Protein AF-A0A3C2B931-F1 (afdb_monomer_lite)

Structure (mmCIF, N/CA/C/O backbone):
data_AF-A0A3C2B931-F1
#
_entry.id   AF-A0A3C2B931-F1
#
loop_
_atom_site.group_PDB
_atom_site.id
_atom_site.type_symbol
_atom_site.label_atom_id
_atom_site.label_alt_id
_atom_site.label_comp_id
_atom_site.label_asym_id
_atom_site.label_entity_id
_atom_site.label_seq_id
_atom_site.pdbx_PDB_ins_code
_atom_site.Cartn_x
_atom_site.Cartn_y
_atom_site.Cartn_z
_atom_site.occupancy
_atom_site.B_iso_or_equiv
_atom_site.auth_seq_id
_atom_site.auth_comp_id
_atom_site.auth_asym_id
_atom_site.auth_atom_id
_atom_site.pdbx_PDB_model_num
ATOM 1 N N . MET A 1 1 ? 1.356 -7.961 25.925 1.00 77.25 1 MET A N 1
ATOM 2 C CA . MET A 1 1 ? 1.154 -7.299 24.611 1.00 77.25 1 MET A CA 1
ATOM 3 C C . MET A 1 1 ? -0.134 -6.502 24.661 1.00 77.25 1 MET A C 1
ATOM 5 O O . MET A 1 1 ? -1.152 -7.056 25.058 1.00 77.25 1 MET A O 1
ATOM 9 N N . ARG A 1 2 ? -0.081 -5.213 24.327 1.00 86.19 2 ARG A N 1
ATOM 10 C CA . ARG A 1 2 ? -1.240 -4.309 24.346 1.00 86.19 2 ARG A CA 1
ATOM 11 C C . ARG A 1 2 ? -1.593 -3.908 22.918 1.00 86.19 2 ARG A C 1
ATOM 13 O O . ARG A 1 2 ? -0.683 -3.697 22.121 1.00 86.19 2 ARG A O 1
ATOM 20 N N . VAL A 1 3 ? -2.884 -3.815 22.598 1.00 90.12 3 VAL A N 1
ATOM 21 C CA . VAL A 1 3 ? -3.348 -3.275 21.310 1.00 90.12 3 VAL A CA 1
ATOM 22 C C . VAL A 1 3 ? -3.229 -1.758 21.338 1.00 90.12 3 VAL A C 1
ATOM 24 O O 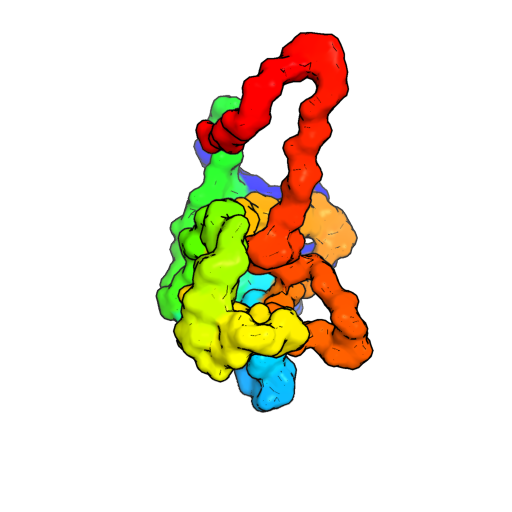. VAL A 1 3 ? -3.699 -1.118 22.276 1.00 90.12 3 VAL A O 1
ATOM 27 N N . HIS A 1 4 ? -2.605 -1.195 20.307 1.00 89.94 4 HIS A N 1
ATOM 28 C CA . HIS A 1 4 ? -2.400 0.239 20.145 1.00 89.94 4 HIS A CA 1
ATOM 29 C C . HIS A 1 4 ? -3.030 0.719 18.838 1.00 89.94 4 HIS A C 1
ATOM 31 O O . HIS A 1 4 ? -2.456 0.550 17.763 1.00 89.94 4 HIS A O 1
ATOM 37 N N . GLY A 1 5 ? -4.196 1.358 18.941 1.00 88.56 5 GLY A N 1
ATOM 38 C CA . GLY A 1 5 ? -4.749 2.168 17.851 1.00 88.56 5 GLY A CA 1
ATOM 39 C C . GLY A 1 5 ? -3.953 3.462 17.638 1.00 88.56 5 GLY A C 1
ATOM 40 O O . GLY A 1 5 ? -2.895 3.611 18.256 1.00 88.56 5 GLY A O 1
ATOM 41 N N . PRO A 1 6 ? -4.440 4.378 16.787 1.00 90.25 6 PRO A N 1
ATOM 42 C CA . PRO A 1 6 ? -3.841 5.687 16.536 1.00 90.25 6 PRO A CA 1
ATOM 43 C C . PRO A 1 6 ? -3.377 6.432 17.791 1.00 90.25 6 PRO A C 1
ATOM 45 O O . PRO A 1 6 ? -4.071 6.428 18.808 1.00 90.25 6 PRO A O 1
ATOM 48 N N . GLU A 1 7 ? -2.231 7.113 17.713 1.00 85.50 7 GLU A N 1
ATOM 49 C CA . GLU A 1 7 ? -1.677 7.877 18.842 1.00 85.50 7 GLU A CA 1
ATOM 50 C C . GLU A 1 7 ? -2.589 9.018 19.320 1.00 85.50 7 GLU A C 1
ATOM 52 O O . GLU A 1 7 ? -2.612 9.327 20.514 1.00 85.50 7 GLU A O 1
ATOM 57 N N . ARG A 1 8 ? -3.339 9.659 18.413 1.00 80.81 8 ARG A N 1
ATOM 58 C CA . ARG A 1 8 ? -4.232 10.782 18.739 1.00 80.81 8 ARG A CA 1
ATOM 59 C C . ARG A 1 8 ? -5.643 10.548 18.203 1.00 80.81 8 ARG A C 1
ATOM 61 O O . ARG A 1 8 ? -5.871 10.808 17.027 1.00 80.81 8 ARG A O 1
ATOM 68 N N . PRO A 1 9 ? -6.600 10.114 19.036 1.00 75.31 9 PRO A N 1
ATOM 69 C CA . PRO A 1 9 ? -7.983 9.919 18.603 1.00 75.31 9 PRO A CA 1
ATOM 70 C C . PRO A 1 9 ? -8.663 11.257 18.267 1.00 75.31 9 PRO A C 1
ATOM 72 O O . PRO A 1 9 ? -8.791 12.104 19.151 1.00 75.31 9 PRO A O 1
ATOM 75 N N . ALA A 1 10 ? -9.084 11.455 17.014 1.00 69.38 10 ALA A N 1
ATOM 76 C CA . ALA A 1 10 ? -9.954 12.544 16.563 1.00 69.38 10 ALA A CA 1
ATOM 77 C C . ALA A 1 10 ? -10.342 12.375 15.079 1.00 69.38 10 ALA A C 1
ATOM 79 O O . ALA A 1 10 ? -9.536 12.668 14.205 1.00 69.38 10 ALA A O 1
ATOM 80 N N . GLY A 1 11 ? -11.591 11.987 14.793 1.00 76.19 11 GLY A N 1
ATOM 81 C CA . GLY A 1 11 ? -12.200 12.144 13.462 1.00 76.19 11 GLY A CA 1
ATOM 82 C C . GLY A 1 11 ? -11.462 11.501 12.281 1.00 76.19 11 GLY A C 1
ATOM 83 O O . GLY A 1 11 ? -11.686 11.941 11.160 1.00 76.19 11 GLY A O 1
ATOM 84 N N . GLN A 1 12 ? -10.588 10.519 12.529 1.00 89.25 12 GLN A N 1
ATOM 85 C CA . GLN A 1 12 ? -9.916 9.736 11.499 1.00 89.25 12 GLN A CA 1
ATOM 86 C C . GLN A 1 12 ? -10.425 8.299 11.452 1.00 89.25 12 GLN A C 1
ATOM 88 O O . GLN A 1 12 ? -10.881 7.746 12.458 1.00 89.25 12 GLN A O 1
ATOM 93 N N . GLY A 1 13 ? -10.212 7.644 10.313 1.00 93.88 13 GLY A N 1
ATOM 94 C CA . GLY A 1 13 ? -10.716 6.293 10.107 1.00 93.88 13 GLY A CA 1
ATOM 95 C C . GLY A 1 13 ? -12.247 6.243 10.088 1.00 93.88 13 GLY A C 1
ATOM 96 O O . GLY A 1 13 ? -12.925 7.247 9.915 1.00 93.88 13 GLY A O 1
ATOM 97 N N . LEU A 1 14 ? -12.809 5.051 10.244 1.00 94.44 14 LEU A N 1
ATOM 98 C CA . LEU A 1 14 ? -14.251 4.837 10.255 1.00 94.44 14 LEU A CA 1
ATOM 99 C C . LEU A 1 14 ? -14.722 4.518 11.673 1.00 94.44 14 LEU A C 1
ATOM 101 O O . LEU A 1 14 ? -14.334 3.495 12.248 1.00 94.44 14 LEU A O 1
ATOM 105 N N . CYS A 1 15 ? -15.595 5.368 12.214 1.00 91.75 15 CYS A N 1
ATOM 106 C CA . CYS A 1 15 ? -16.337 5.066 13.438 1.00 91.75 15 CYS A CA 1
ATOM 107 C C . CYS A 1 15 ? -17.588 4.211 13.134 1.00 91.75 15 CYS A C 1
ATOM 109 O O . CYS A 1 15 ? -18.009 4.119 11.973 1.00 91.75 15 CYS A O 1
ATOM 111 N N . PRO A 1 16 ? -18.253 3.626 14.150 1.00 90.56 16 PRO A N 1
ATOM 112 C CA . PRO A 1 16 ? -19.428 2.772 13.939 1.00 90.56 16 PRO A CA 1
ATOM 113 C C . PRO A 1 16 ? -20.582 3.461 13.189 1.00 90.56 16 PRO A C 1
ATOM 115 O O . PRO A 1 16 ? -21.309 2.825 12.433 1.00 90.56 16 PRO A O 1
ATOM 118 N N . HIS A 1 17 ? -20.737 4.781 13.330 1.00 91.38 17 HIS A N 1
ATOM 119 C CA . HIS A 1 17 ? -21.768 5.541 12.608 1.00 91.38 17 HIS A CA 1
ATOM 120 C C . HIS A 1 17 ? -21.477 5.707 11.108 1.00 91.38 17 HIS A C 1
ATOM 122 O O . HIS A 1 17 ? -22.381 6.041 10.344 1.00 91.38 17 HIS A O 1
ATOM 128 N N . GLN A 1 18 ? -20.233 5.483 10.683 1.00 93.56 18 GLN A N 1
ATOM 129 C CA . GLN A 1 18 ? -19.792 5.571 9.291 1.00 93.56 18 GLN A CA 1
ATOM 130 C C . GLN A 1 18 ? -19.614 4.188 8.650 1.00 93.56 18 GLN A C 1
ATOM 132 O O . GLN A 1 18 ? -19.110 4.099 7.535 1.00 93.56 18 GLN A O 1
ATOM 137 N N . GLU A 1 19 ? -20.008 3.101 9.319 1.00 91.62 19 GLU A N 1
ATOM 138 C CA . GLU A 1 19 ? -19.760 1.745 8.825 1.00 91.62 19 GLU A CA 1
ATOM 139 C C . GLU A 1 19 ? -20.392 1.507 7.445 1.00 91.62 19 GLU A C 1
ATOM 141 O O . GLU A 1 19 ? -19.702 1.118 6.502 1.00 91.62 19 GLU A O 1
ATOM 146 N N . GLU A 1 20 ? -21.685 1.808 7.288 1.00 96.25 20 GLU A N 1
ATOM 147 C CA . GLU A 1 20 ? -22.394 1.596 6.021 1.00 96.25 20 GLU A CA 1
ATOM 148 C C . GLU A 1 20 ? -21.845 2.489 4.897 1.00 96.25 20 GLU A C 1
ATOM 150 O O . GLU A 1 20 ? -21.604 2.024 3.779 1.00 96.25 20 GLU A O 1
ATOM 155 N N . SER A 1 21 ? -21.641 3.783 5.167 1.00 97.44 21 SER A N 1
ATOM 156 C CA . SER A 1 21 ? -21.120 4.722 4.168 1.00 97.44 21 SER A CA 1
ATOM 157 C C . SER A 1 21 ? -19.677 4.401 3.785 1.00 97.44 21 SER A C 1
ATOM 159 O O . SER A 1 21 ? -19.365 4.405 2.595 1.00 97.44 21 SER A O 1
ATOM 161 N N . GLY A 1 22 ? -18.828 4.055 4.754 1.00 97.38 22 GLY A N 1
ATOM 162 C CA . GLY A 1 22 ? -17.449 3.632 4.536 1.00 97.38 22 GLY A CA 1
ATOM 163 C C . GLY A 1 22 ? -17.361 2.353 3.706 1.00 97.38 22 GLY A C 1
ATOM 164 O O . GLY A 1 22 ? -16.615 2.310 2.731 1.00 97.38 22 GLY A O 1
ATOM 165 N N . ASN A 1 23 ? -18.190 1.348 4.006 1.00 97.94 23 ASN A N 1
ATOM 166 C CA . ASN A 1 23 ? -18.240 0.104 3.232 1.00 97.94 23 ASN A CA 1
ATOM 167 C C . ASN A 1 23 ? -18.675 0.355 1.783 1.00 97.94 23 ASN A C 1
ATOM 169 O O . ASN A 1 23 ? -18.052 -0.159 0.854 1.00 97.94 23 ASN A O 1
ATOM 173 N N . ARG A 1 24 ? -19.701 1.191 1.569 1.00 98.19 24 ARG A N 1
ATOM 174 C CA . ARG A 1 24 ? -20.117 1.587 0.214 1.00 98.19 24 ARG A CA 1
ATOM 175 C C . ARG A 1 24 ? -19.030 2.359 -0.525 1.00 98.19 24 ARG A C 1
ATOM 177 O O . ARG A 1 24 ? -18.847 2.125 -1.715 1.00 98.19 24 ARG A O 1
ATOM 184 N N . ALA A 1 25 ? -18.318 3.254 0.156 1.00 98.31 25 ALA A N 1
ATOM 185 C CA . ALA A 1 25 ? -17.231 4.021 -0.442 1.00 98.31 25 ALA A CA 1
ATOM 186 C C . ALA A 1 25 ? -16.065 3.114 -0.862 1.00 98.31 25 ALA A C 1
ATOM 188 O O . ALA A 1 25 ? -15.609 3.213 -1.996 1.00 98.31 25 ALA A O 1
ATOM 189 N N . ILE A 1 26 ? -15.633 2.191 0.004 1.00 98.44 26 ILE A N 1
ATOM 190 C CA . ILE A 1 26 ? -14.588 1.204 -0.313 1.00 98.44 26 ILE A CA 1
ATOM 191 C C . ILE A 1 26 ? -15.010 0.345 -1.509 1.00 98.44 26 ILE A C 1
ATOM 193 O O . ILE A 1 26 ? -14.244 0.206 -2.461 1.00 98.44 26 ILE A O 1
ATOM 197 N N . ALA A 1 27 ? -16.239 -0.182 -1.497 1.00 97.88 27 ALA A N 1
ATOM 198 C CA . ALA A 1 27 ? -16.764 -0.969 -2.608 1.00 97.88 27 ALA A CA 1
ATOM 199 C C . ALA A 1 27 ? -16.767 -0.155 -3.910 1.00 97.88 27 ALA A C 1
ATOM 201 O O . ALA A 1 27 ? -16.188 -0.592 -4.897 1.00 97.88 27 ALA A O 1
ATOM 202 N N . ALA A 1 28 ? -17.323 1.059 -3.900 1.00 98.06 28 ALA A N 1
ATOM 203 C CA . ALA A 1 28 ? -17.353 1.926 -5.074 1.00 98.06 28 ALA A CA 1
ATOM 204 C C . ALA A 1 28 ? -15.944 2.236 -5.607 1.00 98.06 28 ALA A C 1
ATOM 206 O O . ALA A 1 28 ? -15.708 2.105 -6.802 1.00 98.06 28 ALA A O 1
ATOM 207 N N . LEU A 1 29 ? -14.988 2.578 -4.737 1.00 97.94 29 LEU A N 1
ATOM 208 C CA . LEU A 1 29 ? -13.605 2.866 -5.134 1.00 97.94 29 LEU A CA 1
ATOM 209 C C . LEU A 1 29 ? -12.919 1.680 -5.820 1.00 97.94 29 LEU A C 1
ATOM 211 O O . LEU A 1 29 ? -12.079 1.896 -6.688 1.00 97.94 29 LEU A O 1
ATOM 215 N N . LEU A 1 30 ? -13.261 0.447 -5.438 1.00 97.75 30 LEU A N 1
ATOM 216 C CA . LEU A 1 30 ? -12.627 -0.764 -5.959 1.00 97.75 30 LEU A CA 1
ATOM 217 C C . LEU A 1 30 ? -13.378 -1.395 -7.136 1.00 97.75 30 LEU A C 1
ATOM 219 O O . LEU A 1 30 ? -12.747 -2.039 -7.973 1.00 97.75 30 LEU A O 1
ATOM 223 N N . THR A 1 31 ? -14.700 -1.226 -7.222 1.00 97.25 31 THR A N 1
ATOM 224 C CA . THR A 1 31 ? -15.537 -1.904 -8.227 1.00 97.25 31 THR A CA 1
ATOM 225 C C . THR A 1 31 ? -16.102 -0.981 -9.298 1.00 97.25 31 THR A C 1
ATOM 227 O O . THR A 1 31 ? -16.646 -1.476 -10.285 1.00 97.25 31 THR A O 1
ATOM 230 N N . ASP A 1 32 ? -16.031 0.341 -9.126 1.00 97.62 32 ASP A N 1
ATOM 231 C CA . ASP A 1 32 ? -16.486 1.275 -10.155 1.00 97.62 32 ASP A CA 1
ATOM 232 C C . ASP A 1 32 ? -15.709 1.065 -11.463 1.00 97.62 32 ASP A C 1
ATOM 234 O O . ASP A 1 32 ? -14.489 0.907 -11.471 1.00 97.62 32 ASP A O 1
ATOM 238 N N . THR A 1 33 ? -16.424 1.073 -12.588 1.00 96.75 33 THR A N 1
ATOM 239 C CA . THR A 1 33 ? -15.850 0.743 -13.904 1.00 96.75 33 THR A CA 1
ATOM 240 C C . THR A 1 33 ? -14.813 1.747 -14.411 1.00 96.75 33 THR A C 1
ATOM 242 O O . THR A 1 33 ? -14.024 1.409 -15.292 1.00 96.75 33 THR A O 1
ATOM 245 N N . VAL A 1 34 ? -14.792 2.965 -13.864 1.00 93.62 34 VAL A N 1
ATOM 246 C CA . VAL A 1 34 ? -13.858 4.033 -14.235 1.00 93.62 34 VAL A CA 1
ATOM 247 C C . VAL A 1 34 ? -12.784 4.207 -13.162 1.00 93.62 34 VAL A C 1
ATOM 249 O O . VAL A 1 34 ? -11.599 4.306 -13.490 1.00 93.62 34 VAL A O 1
ATOM 252 N N . VAL A 1 35 ? -13.172 4.231 -11.885 1.00 93.81 35 VAL A N 1
ATOM 253 C CA . VAL A 1 35 ? -12.264 4.482 -10.753 1.00 93.81 35 VAL A CA 1
ATOM 254 C C . VAL A 1 35 ? -11.532 3.216 -10.309 1.00 93.81 35 VAL A C 1
ATOM 256 O O . VAL A 1 35 ? -10.320 3.260 -10.107 1.00 93.81 35 VAL A O 1
ATOM 259 N N . GLY A 1 36 ? -12.211 2.070 -10.232 1.00 96.12 36 GLY A N 1
ATOM 260 C CA . GLY A 1 36 ? -11.628 0.793 -9.799 1.00 96.12 36 GLY A CA 1
ATOM 261 C C . GLY A 1 36 ? -10.368 0.382 -10.574 1.00 96.12 36 GLY A C 1
ATOM 262 O O . GLY A 1 36 ? -9.366 -0.002 -9.965 1.00 96.12 36 GLY A O 1
ATOM 263 N N . PRO A 1 37 ? -10.316 0.536 -11.913 1.00 95.06 37 PRO A N 1
ATOM 264 C CA . PRO A 1 37 ? -9.099 0.291 -12.681 1.00 95.06 37 PRO A CA 1
ATOM 265 C C . PRO A 1 37 ? -7.893 1.158 -12.296 1.00 95.06 37 PRO A C 1
ATOM 267 O O . PRO A 1 37 ? -6.780 0.782 -12.659 1.00 95.06 37 PRO A O 1
ATOM 270 N N . GLN A 1 38 ? -8.085 2.262 -11.570 1.00 94.94 38 GLN A N 1
ATOM 271 C CA . GLN A 1 38 ? -7.046 3.210 -11.155 1.00 94.94 38 GLN A CA 1
ATOM 272 C C . GLN A 1 38 ? -6.599 3.021 -9.696 1.00 94.94 38 GLN A C 1
ATOM 274 O O . GLN A 1 38 ? -5.502 3.447 -9.333 1.00 94.94 38 GLN A O 1
ATOM 279 N N . VAL A 1 39 ? -7.411 2.368 -8.864 1.00 96.69 39 VAL A N 1
ATOM 280 C CA . VAL A 1 39 ? -7.133 2.147 -7.439 1.00 96.69 39 VAL A CA 1
ATOM 281 C C . VAL A 1 39 ? -6.414 0.814 -7.238 1.00 96.69 39 VAL A C 1
ATOM 283 O O . VAL A 1 39 ? -6.845 -0.215 -7.756 1.00 96.69 39 VAL A O 1
ATOM 286 N N . ASP A 1 40 ? -5.309 0.823 -6.492 1.00 97.00 40 ASP A N 1
ATOM 287 C CA . ASP A 1 40 ? -4.670 -0.409 -6.024 1.00 97.00 40 ASP A CA 1
ATOM 288 C C . ASP A 1 40 ? -5.156 -0.763 -4.618 1.00 97.00 40 ASP A C 1
ATOM 290 O O . ASP A 1 40 ? -5.772 -1.810 -4.418 1.00 97.00 40 ASP A O 1
ATOM 294 N N . LEU A 1 41 ? -4.920 0.145 -3.667 1.00 98.38 41 LEU A N 1
ATOM 295 C C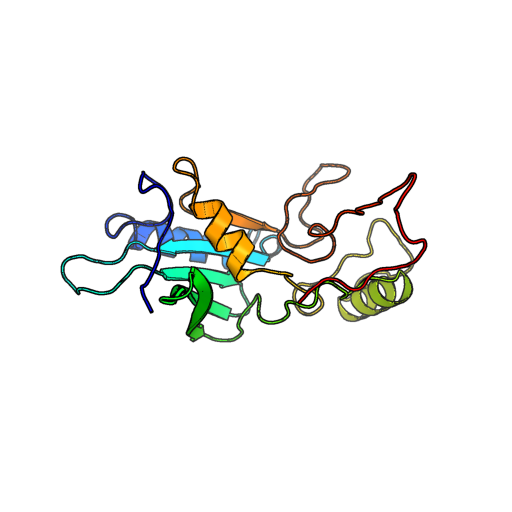A . LEU A 1 41 ? -5.244 -0.048 -2.259 1.00 98.38 41 LEU A CA 1
ATOM 296 C C . LEU A 1 41 ? -6.190 1.040 -1.761 1.00 98.38 41 LEU A C 1
ATOM 298 O O . LEU A 1 41 ? -5.993 2.220 -2.054 1.00 98.38 41 LEU A O 1
ATOM 302 N N . VAL A 1 42 ? -7.138 0.651 -0.916 1.00 98.62 42 VAL A N 1
ATOM 303 C CA . VAL A 1 42 ? -7.871 1.546 -0.016 1.00 98.62 42 VAL A CA 1
ATOM 304 C C . VAL A 1 42 ? -7.584 1.089 1.405 1.00 98.62 42 VAL A C 1
ATOM 306 O O . VAL A 1 42 ? -7.801 -0.074 1.725 1.00 98.62 42 VAL A O 1
ATOM 309 N N . PHE A 1 43 ? -7.093 1.967 2.268 1.00 97.62 43 PHE A N 1
ATOM 310 C CA . PHE A 1 43 ? -6.787 1.614 3.652 1.00 97.62 43 PHE A CA 1
ATOM 311 C C . PHE A 1 43 ? -7.415 2.582 4.643 1.00 97.62 43 PHE A C 1
ATOM 313 O O . PHE A 1 43 ? -7.612 3.766 4.365 1.00 97.62 43 PHE A O 1
ATOM 320 N N . THR A 1 44 ? -7.769 2.035 5.800 1.00 97.94 44 THR A N 1
ATOM 321 C CA . THR A 1 44 ? -8.499 2.725 6.862 1.00 97.94 44 THR A CA 1
ATOM 322 C C . THR A 1 44 ? -8.125 2.163 8.231 1.00 97.94 44 THR A C 1
ATOM 324 O O . THR A 1 44 ? -7.544 1.082 8.344 1.00 97.94 44 THR A O 1
ATOM 327 N N . TRP A 1 45 ? -8.474 2.899 9.279 1.00 96.38 45 TRP A N 1
ATOM 328 C CA . TRP A 1 45 ? -8.552 2.403 10.645 1.00 96.38 45 TRP A CA 1
ATOM 329 C C . TRP A 1 45 ? -10.025 2.304 11.032 1.00 96.38 45 TRP A C 1
ATOM 331 O O . TRP A 1 45 ? -10.752 3.283 10.907 1.00 96.38 45 TRP A O 1
ATOM 341 N N . ARG A 1 46 ? -10.478 1.150 11.525 1.00 94.31 46 ARG A N 1
ATOM 342 C CA . ARG A 1 46 ? -11.814 1.017 12.111 1.00 94.31 46 ARG A CA 1
ATOM 343 C C . ARG A 1 46 ? -11.742 1.138 13.614 1.00 94.31 46 ARG A C 1
ATOM 345 O O . ARG A 1 46 ? -11.027 0.375 14.271 1.00 94.31 46 ARG A O 1
ATOM 352 N N . GLU A 1 47 ? -12.532 2.058 14.147 1.00 90.94 47 GLU A N 1
ATOM 353 C CA . GLU A 1 47 ? -12.736 2.157 15.581 1.00 90.94 47 GLU A CA 1
ATOM 354 C C . GLU A 1 47 ? -13.372 0.861 16.107 1.00 90.94 47 GLU A C 1
ATOM 356 O O . GLU A 1 47 ? -14.252 0.269 15.480 1.00 90.94 47 GLU A O 1
ATOM 361 N N . GLY A 1 48 ? -12.883 0.389 17.253 1.00 86.31 48 GLY A N 1
ATOM 362 C CA . GLY A 1 48 ? -13.509 -0.728 17.954 1.00 86.31 48 GLY A CA 1
ATOM 363 C C . GLY A 1 48 ? -14.854 -0.305 18.535 1.00 86.31 48 GLY A C 1
ATOM 364 O O . GLY A 1 48 ? -15.066 0.876 18.805 1.00 86.31 48 GLY A O 1
ATOM 365 N N . THR A 1 49 ? -15.764 -1.248 18.775 1.00 78.31 49 THR A N 1
ATOM 366 C CA . THR A 1 49 ? -17.033 -0.896 19.423 1.00 78.31 49 THR A CA 1
ATOM 367 C C . THR A 1 49 ? -16.915 -1.089 20.938 1.00 78.31 49 THR A C 1
ATOM 369 O O . THR A 1 49 ? -16.599 -2.194 21.394 1.00 78.31 49 THR A O 1
ATOM 372 N N . PRO A 1 50 ? -17.196 -0.057 21.759 1.00 68.44 50 PRO A N 1
ATOM 373 C CA . PRO A 1 50 ? -17.208 -0.211 23.214 1.00 68.44 50 PRO A CA 1
ATOM 374 C C . PRO A 1 50 ? -18.224 -1.257 23.693 1.00 68.44 50 PRO A C 1
ATOM 376 O O . PRO A 1 50 ? -18.059 -1.841 24.759 1.00 68.44 50 PRO A O 1
ATOM 379 N N . THR A 1 51 ? -19.274 -1.496 22.903 1.00 69.81 51 THR A N 1
ATOM 380 C CA . THR A 1 51 ? -20.360 -2.434 23.198 1.00 69.81 51 THR A CA 1
ATOM 381 C C . THR A 1 51 ? -19.978 -3.894 22.955 1.00 69.81 51 THR A C 1
ATOM 383 O O . THR A 1 51 ? -20.391 -4.741 23.743 1.00 69.81 51 THR A O 1
ATOM 386 N N . SER A 1 52 ? -19.193 -4.208 21.915 1.00 70.94 52 SER A N 1
ATOM 387 C CA . SER A 1 52 ? -18.680 -5.571 21.677 1.00 70.94 52 SER A CA 1
ATOM 388 C C . SER A 1 52 ? -17.388 -5.869 22.440 1.00 70.94 52 SER A C 1
ATOM 390 O O . SER A 1 52 ? -17.011 -7.030 22.581 1.00 70.94 52 SER A O 1
ATOM 392 N N . GLY A 1 53 ? -16.696 -4.832 22.927 1.00 77.81 53 GLY A N 1
ATOM 393 C CA . GLY A 1 53 ? -15.380 -4.962 23.553 1.00 77.81 53 GLY A CA 1
ATOM 394 C C . GLY A 1 53 ? -14.264 -5.295 22.559 1.00 77.81 53 GLY A C 1
ATOM 395 O O . GLY A 1 53 ? -13.136 -5.557 22.979 1.00 77.81 53 GLY A O 1
ATOM 396 N N . GLU A 1 54 ? -14.547 -5.288 21.253 1.00 84.38 54 GLU A N 1
ATOM 397 C CA . GLU A 1 54 ? -13.535 -5.545 20.237 1.00 84.38 54 GLU A CA 1
ATOM 398 C C . GLU A 1 54 ? -12.616 -4.333 20.054 1.00 84.38 54 GLU A C 1
ATOM 400 O O . GLU A 1 54 ? -13.094 -3.231 19.771 1.00 84.38 54 GLU A O 1
ATOM 405 N N . PRO A 1 55 ? -11.287 -4.517 20.147 1.00 89.50 55 PRO A N 1
ATOM 406 C CA . PRO A 1 55 ? -10.340 -3.472 19.793 1.00 89.50 55 PRO A CA 1
ATOM 407 C C . PRO A 1 55 ? -10.436 -3.117 18.309 1.00 89.50 55 PRO A C 1
ATOM 409 O O . PRO A 1 55 ? -10.597 -4.010 17.466 1.00 89.50 55 PRO A O 1
ATOM 412 N N . GLY A 1 56 ? -10.230 -1.836 18.000 1.00 92.25 56 GLY A N 1
ATOM 413 C CA . GLY A 1 56 ? -10.109 -1.360 16.623 1.00 92.25 56 GLY A CA 1
ATOM 414 C C . GLY A 1 56 ? -8.984 -2.054 15.851 1.00 92.25 56 GLY A C 1
ATOM 415 O O . GLY A 1 56 ? -8.098 -2.696 16.436 1.00 92.25 56 GLY A O 1
ATOM 416 N N . ALA A 1 57 ? -9.031 -1.946 14.527 1.00 96.19 57 ALA A N 1
ATOM 417 C CA . ALA A 1 57 ? -8.043 -2.552 13.641 1.00 96.19 57 ALA A CA 1
ATOM 418 C C . ALA A 1 57 ? -7.869 -1.743 12.352 1.00 96.19 57 ALA A C 1
ATOM 420 O O . ALA A 1 57 ? -8.780 -1.047 11.908 1.00 96.19 57 ALA A O 1
ATOM 421 N N . TYR A 1 58 ? -6.693 -1.867 11.749 1.00 98.12 58 TYR A N 1
ATOM 422 C CA . TYR A 1 58 ? -6.400 -1.324 10.431 1.00 98.12 58 TYR A CA 1
ATOM 423 C C . TYR A 1 58 ? -6.884 -2.301 9.366 1.00 98.12 58 TYR A C 1
ATOM 425 O O . TYR A 1 58 ? -6.838 -3.516 9.567 1.00 98.12 58 TYR A O 1
ATOM 433 N N . GLU A 1 59 ? -7.300 -1.773 8.226 1.00 98.50 59 GLU A N 1
ATOM 434 C CA . GLU A 1 59 ? -7.692 -2.559 7.063 1.00 98.50 59 GLU A CA 1
ATOM 435 C C . GLU A 1 59 ? -7.002 -2.037 5.815 1.00 98.50 59 GLU A C 1
ATOM 437 O O . GLU A 1 59 ? -6.860 -0.826 5.632 1.00 98.50 59 GLU A O 1
ATOM 442 N N . VAL A 1 60 ? -6.631 -2.960 4.933 1.00 98.75 60 VAL A N 1
ATOM 443 C CA . VAL A 1 60 ? -6.147 -2.663 3.587 1.00 98.75 60 VAL A CA 1
ATOM 444 C C . VAL A 1 60 ? -6.943 -3.502 2.612 1.00 98.75 60 VAL A C 1
ATOM 446 O O . VAL A 1 60 ? -6.863 -4.726 2.633 1.00 98.75 60 VAL A O 1
ATOM 449 N N . TRP A 1 61 ? -7.700 -2.831 1.761 1.00 98.75 61 TRP A N 1
ATOM 450 C CA . TRP A 1 61 ? -8.571 -3.407 0.753 1.00 98.75 61 TRP A CA 1
ATOM 451 C C . TRP A 1 61 ? -7.965 -3.227 -0.630 1.00 98.75 61 TRP A C 1
ATOM 453 O O . TRP A 1 61 ? -7.386 -2.187 -0.938 1.00 98.75 61 TRP A O 1
ATOM 463 N N . SER A 1 62 ? -8.157 -4.218 -1.485 1.00 98.31 62 SER A N 1
ATOM 464 C CA . SER A 1 62 ? -7.828 -4.181 -2.906 1.00 98.31 62 SER A CA 1
ATOM 465 C C . SER A 1 62 ? -8.856 -5.002 -3.685 1.00 98.31 62 SER A C 1
ATOM 467 O O . SER A 1 62 ? -9.615 -5.777 -3.102 1.00 98.31 62 SER A O 1
ATOM 469 N N . ALA A 1 63 ? -8.839 -4.913 -5.015 1.00 96.75 63 ALA A N 1
ATOM 470 C CA . ALA A 1 63 ? -9.648 -5.800 -5.857 1.00 96.75 63 ALA A CA 1
ATOM 471 C C . ALA A 1 63 ? -9.259 -7.293 -5.733 1.00 96.75 63 ALA A C 1
ATOM 473 O O . ALA A 1 63 ? -10.037 -8.159 -6.122 1.00 96.75 63 ALA A O 1
ATOM 474 N N . ARG A 1 64 ? -8.059 -7.591 -5.211 1.00 96.19 64 ARG A N 1
ATOM 475 C CA . ARG A 1 64 ? -7.503 -8.949 -5.055 1.00 96.19 64 ARG A CA 1
ATOM 476 C C . ARG A 1 64 ? -7.856 -9.582 -3.708 1.00 96.19 64 ARG A C 1
ATOM 478 O O . ARG A 1 64 ? -7.808 -10.798 -3.550 1.00 96.19 64 ARG A O 1
ATOM 485 N N . GLY A 1 65 ? -8.201 -8.756 -2.727 1.00 98.00 65 GLY A N 1
ATOM 486 C CA . GLY A 1 65 ? -8.423 -9.193 -1.360 1.00 98.00 65 GLY A CA 1
ATOM 487 C C . GLY A 1 65 ? -8.193 -8.091 -0.338 1.00 98.00 65 GLY A C 1
ATOM 488 O O . GLY A 1 65 ? -8.004 -6.919 -0.683 1.00 98.00 65 GLY A O 1
ATOM 489 N N . MET A 1 66 ? -8.231 -8.481 0.928 1.00 98.31 66 MET A N 1
ATOM 490 C CA . MET A 1 66 ? -8.151 -7.600 2.081 1.00 98.31 66 MET A CA 1
ATOM 491 C C . MET A 1 66 ? -7.308 -8.228 3.188 1.00 98.31 66 MET A C 1
ATOM 493 O O . MET A 1 66 ? -7.366 -9.437 3.409 1.00 98.31 66 MET A O 1
ATOM 497 N N . VAL A 1 67 ? -6.565 -7.388 3.910 1.00 98.81 67 VAL A N 1
ATOM 498 C CA . VAL A 1 67 ? -5.965 -7.741 5.201 1.00 98.81 67 VAL A CA 1
ATOM 499 C C . VAL A 1 67 ? -6.462 -6.804 6.298 1.00 98.81 67 VAL A C 1
ATOM 501 O O . VAL A 1 67 ? -6.475 -5.582 6.127 1.00 98.81 67 VAL A O 1
ATOM 504 N N . ARG A 1 68 ? -6.824 -7.379 7.446 1.00 98.50 68 ARG A N 1
ATOM 505 C CA . ARG A 1 68 ? -7.138 -6.662 8.685 1.00 98.50 68 ARG A CA 1
ATOM 506 C C . ARG A 1 68 ? -6.071 -6.986 9.717 1.00 98.50 68 ARG A C 1
ATOM 508 O O . ARG A 1 68 ? -5.743 -8.154 9.937 1.00 98.50 68 ARG A O 1
ATOM 515 N N . PHE A 1 69 ? -5.517 -5.965 10.360 1.00 98.31 69 PHE A N 1
ATOM 516 C CA . PHE A 1 69 ? -4.396 -6.139 11.280 1.00 98.31 69 PHE A CA 1
ATOM 517 C C . PHE A 1 69 ? -4.435 -5.169 12.462 1.00 98.31 69 PHE A C 1
ATOM 519 O O . PHE A 1 69 ? -5.076 -4.117 12.430 1.00 98.31 69 PHE A O 1
ATOM 526 N N . ARG A 1 70 ? -3.720 -5.519 13.530 1.00 96.81 70 ARG A N 1
ATOM 527 C CA . ARG A 1 70 ? -3.570 -4.711 14.742 1.00 96.81 70 ARG A CA 1
ATOM 528 C C . ARG A 1 70 ? -2.115 -4.371 14.985 1.00 96.81 70 ARG A C 1
ATOM 530 O O . ARG A 1 70 ? -1.228 -5.194 14.784 1.00 96.81 70 ARG A O 1
ATOM 537 N N . ARG A 1 71 ? -1.890 -3.165 15.495 1.00 96.19 71 ARG A N 1
ATOM 538 C CA . ARG A 1 71 ? -0.607 -2.757 16.053 1.00 96.19 71 ARG A CA 1
ATOM 539 C C . ARG A 1 71 ? -0.548 -3.156 17.525 1.00 96.19 71 ARG A C 1
ATOM 541 O O . ARG A 1 71 ? -1.459 -2.856 18.296 1.00 96.19 71 ARG A O 1
ATOM 548 N N . LEU A 1 72 ? 0.533 -3.823 17.904 1.00 95.31 72 LEU A N 1
ATOM 549 C CA . LEU A 1 72 ? 0.800 -4.303 19.250 1.00 95.31 72 LEU A CA 1
ATOM 550 C C . LEU A 1 72 ? 2.126 -3.731 19.747 1.00 95.31 72 LEU A C 1
ATOM 552 O O . LEU A 1 72 ? 3.105 -3.685 19.004 1.00 95.31 72 LEU A O 1
ATOM 556 N N . ILE A 1 73 ? 2.174 -3.353 21.021 1.00 92.12 73 ILE A N 1
ATOM 557 C CA . ILE A 1 73 ? 3.426 -3.034 21.713 1.00 92.12 73 ILE A CA 1
ATOM 558 C C . ILE A 1 73 ? 3.561 -4.027 22.867 1.00 92.12 73 ILE A C 1
ATOM 560 O O . ILE A 1 73 ? 2.625 -4.228 23.655 1.00 92.12 73 ILE A O 1
ATOM 564 N N . ASP A 1 74 ? 4.681 -4.749 22.907 1.00 88.56 74 ASP A N 1
ATOM 565 C CA . ASP A 1 74 ? 4.979 -5.656 24.014 1.00 88.56 74 ASP A CA 1
ATOM 566 C C . ASP A 1 74 ? 5.578 -4.911 25.216 1.00 88.56 74 ASP A C 1
ATOM 568 O O . ASP A 1 74 ? 5.853 -3.714 25.159 1.00 88.56 74 ASP A O 1
ATOM 572 N N . ASP A 1 75 ? 5.752 -5.612 26.335 1.00 89.62 75 ASP A N 1
ATOM 573 C CA . ASP A 1 75 ? 6.174 -4.982 27.593 1.00 89.62 75 ASP A CA 1
ATOM 574 C C . ASP A 1 75 ? 7.627 -4.460 27.539 1.00 89.62 75 ASP A C 1
ATOM 576 O O . ASP A 1 75 ? 8.056 -3.740 28.438 1.00 89.62 75 ASP A O 1
ATOM 580 N N . THR A 1 76 ? 8.375 -4.777 26.470 1.00 91.56 76 THR A N 1
ATOM 581 C CA . THR A 1 76 ? 9.717 -4.235 26.191 1.00 91.56 76 THR A CA 1
ATOM 582 C C . THR A 1 76 ? 9.688 -2.981 25.311 1.00 91.56 76 THR A C 1
ATOM 584 O O . THR A 1 76 ? 10.735 -2.402 25.032 1.00 91.56 76 THR A O 1
ATOM 587 N N . GLY A 1 77 ? 8.502 -2.550 24.867 1.00 87.88 77 GLY A N 1
ATOM 588 C CA . GLY A 1 77 ? 8.328 -1.444 23.926 1.00 87.88 77 GLY A CA 1
ATOM 589 C C . GLY A 1 77 ? 8.489 -1.851 22.460 1.00 87.88 77 GLY A C 1
ATOM 590 O O . GLY A 1 77 ? 8.478 -0.987 21.584 1.00 87.88 77 GLY A O 1
ATOM 591 N N . ARG A 1 78 ? 8.627 -3.149 22.157 1.00 91.31 78 ARG A N 1
ATOM 592 C CA . ARG A 1 78 ? 8.791 -3.613 20.779 1.00 91.31 78 ARG A CA 1
ATOM 593 C C . ARG A 1 78 ? 7.455 -3.573 20.043 1.00 91.31 78 ARG A C 1
ATOM 595 O O . ARG A 1 78 ? 6.472 -4.180 20.473 1.00 91.31 78 ARG A O 1
ATOM 602 N N . LEU A 1 79 ? 7.470 -2.894 18.899 1.00 91.81 79 LEU A N 1
ATOM 603 C CA . LEU A 1 79 ? 6.369 -2.821 17.949 1.00 91.81 79 LEU A CA 1
ATOM 604 C C . LEU A 1 79 ? 6.201 -4.156 17.209 1.00 91.81 79 LEU A C 1
ATOM 606 O O . LEU A 1 79 ? 7.183 -4.746 16.753 1.00 91.81 79 LEU A O 1
ATOM 610 N N . ARG A 1 80 ? 4.961 -4.633 17.091 1.00 94.44 80 ARG A N 1
ATOM 611 C CA . ARG A 1 80 ? 4.574 -5.786 16.266 1.00 94.44 80 ARG A CA 1
ATOM 612 C C . ARG A 1 80 ? 3.245 -5.520 15.574 1.00 94.44 80 ARG A C 1
ATOM 614 O O . ARG A 1 80 ? 2.417 -4.774 16.093 1.00 94.44 80 ARG A O 1
ATOM 621 N N . PHE A 1 81 ? 3.021 -6.198 14.456 1.00 96.25 81 PHE A N 1
ATOM 622 C CA . PHE A 1 81 ? 1.737 -6.204 13.766 1.00 96.25 81 PHE A CA 1
ATOM 623 C C . PHE A 1 81 ? 1.188 -7.622 13.721 1.00 96.25 81 PHE A C 1
ATOM 625 O O . PHE A 1 81 ? 1.898 -8.565 13.380 1.00 96.25 81 PHE A O 1
ATOM 632 N N . GLU A 1 82 ? -0.068 -7.766 14.120 1.00 96.75 82 GLU A N 1
ATOM 633 C CA . GLU A 1 82 ? -0.793 -9.030 14.102 1.00 96.75 82 GLU A CA 1
ATOM 634 C C . GLU A 1 82 ? -1.863 -8.957 13.023 1.00 96.75 82 GLU A C 1
ATOM 636 O O . GLU A 1 82 ? -2.763 -8.120 13.092 1.00 96.75 82 GLU A O 1
ATOM 641 N N . VAL A 1 83 ? -1.763 -9.835 12.030 1.00 98.12 83 VAL A N 1
ATOM 642 C CA . VAL A 1 83 ? -2.831 -10.049 11.055 1.00 98.12 83 VAL A CA 1
ATOM 643 C C . VAL A 1 83 ? -3.939 -10.842 11.736 1.00 98.12 83 VAL A C 1
ATOM 645 O O . VAL A 1 83 ? -3.689 -11.930 12.250 1.00 98.12 83 VAL A O 1
ATOM 648 N N . ILE A 1 84 ? -5.152 -10.293 11.743 1.00 97.56 84 ILE A N 1
ATOM 649 C CA . ILE A 1 84 ? -6.322 -10.910 12.381 1.00 97.56 84 ILE A CA 1
ATOM 650 C C . ILE A 1 84 ? -7.336 -11.440 11.366 1.00 97.56 84 ILE A C 1
ATOM 652 O O . ILE A 1 84 ? -8.134 -12.305 11.709 1.00 97.56 84 ILE A O 1
ATOM 656 N N . GLU A 1 85 ? -7.292 -10.961 10.123 1.00 98.19 85 GLU A N 1
ATOM 657 C CA . GLU A 1 85 ? -8.141 -11.460 9.044 1.00 98.19 85 GLU A CA 1
ATOM 658 C C . GLU A 1 85 ? -7.465 -11.261 7.687 1.00 98.19 85 GLU A C 1
ATOM 660 O O . GLU A 1 85 ? -6.790 -10.253 7.458 1.00 98.19 85 GLU A O 1
ATOM 665 N N . VAL A 1 86 ? -7.678 -12.220 6.786 1.00 98.62 86 VAL A N 1
ATOM 666 C CA . VAL A 1 86 ? -7.360 -12.106 5.362 1.00 98.62 86 VAL A CA 1
ATOM 667 C C . VAL A 1 86 ? -8.537 -12.664 4.571 1.00 98.62 86 VAL A C 1
ATOM 669 O O . VAL A 1 86 ? -9.003 -13.768 4.853 1.00 98.62 86 VAL A O 1
ATOM 672 N N . VAL A 1 87 ? -8.995 -11.918 3.570 1.00 98.19 87 VAL A N 1
ATOM 673 C CA . VAL A 1 87 ? -10.015 -12.361 2.610 1.00 98.19 87 VAL A CA 1
ATOM 674 C C . VAL A 1 87 ? -9.419 -12.266 1.215 1.00 98.19 87 VAL A C 1
ATOM 676 O O . VAL A 1 87 ? -9.009 -11.185 0.807 1.00 98.19 87 VAL A O 1
ATOM 679 N N . GLY A 1 88 ? -9.377 -13.374 0.473 1.00 97.50 88 GLY A N 1
ATOM 680 C CA . GLY A 1 88 ? -8.611 -13.431 -0.776 1.00 97.50 88 GLY A CA 1
ATOM 681 C C . GLY A 1 88 ? -7.116 -13.290 -0.487 1.00 97.50 88 GLY A C 1
ATOM 682 O O . GLY A 1 88 ? -6.596 -13.987 0.385 1.00 97.50 88 GLY A O 1
ATOM 683 N N . ASP A 1 89 ? -6.447 -12.373 -1.182 1.00 96.56 89 ASP A N 1
ATOM 684 C CA . ASP A 1 89 ? -5.029 -12.089 -0.963 1.00 96.56 89 ASP A CA 1
ATOM 685 C C . ASP A 1 89 ? -4.805 -11.000 0.092 1.00 96.56 89 ASP A C 1
ATOM 687 O O . ASP A 1 89 ? -5.557 -10.029 0.184 1.00 96.56 89 ASP A O 1
ATOM 691 N N . ASN A 1 90 ? -3.704 -11.104 0.841 1.00 98.31 90 ASN A N 1
ATOM 692 C CA . ASN A 1 90 ? -3.181 -9.969 1.594 1.00 98.31 90 ASN A CA 1
ATOM 693 C C . ASN A 1 90 ? -2.447 -9.030 0.615 1.00 98.31 90 ASN A C 1
ATOM 695 O O . ASN A 1 90 ? -1.356 -9.372 0.148 1.00 98.31 90 ASN A O 1
ATOM 699 N N . PRO A 1 91 ? -2.998 -7.838 0.319 1.00 97.94 91 PRO A N 1
ATOM 700 C CA . PRO A 1 91 ? -2.489 -6.994 -0.754 1.00 97.94 91 PRO A CA 1
A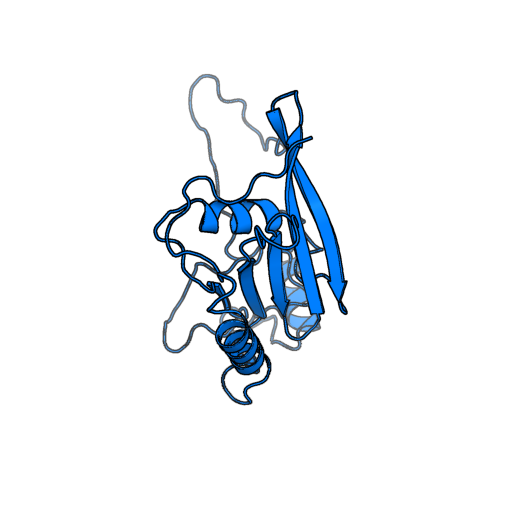TOM 701 C C . PRO A 1 91 ? -1.130 -6.354 -0.457 1.00 97.94 91 PRO A C 1
ATOM 703 O O . PRO A 1 91 ? -0.517 -5.823 -1.377 1.00 97.94 91 PRO A O 1
ATOM 706 N N . ILE A 1 92 ? -0.662 -6.403 0.793 1.00 98.12 92 ILE A N 1
ATOM 707 C CA . ILE A 1 92 ? 0.624 -5.845 1.235 1.00 98.12 92 ILE A CA 1
ATOM 708 C C . ILE A 1 92 ? 1.554 -6.920 1.816 1.00 98.12 92 ILE A C 1
ATOM 710 O O . ILE A 1 92 ? 2.463 -6.605 2.576 1.00 98.12 92 ILE A O 1
ATOM 714 N N . ALA A 1 93 ? 1.326 -8.196 1.481 1.00 97.62 93 ALA A N 1
ATOM 715 C CA . ALA A 1 93 ? 2.117 -9.310 2.006 1.00 97.62 93 ALA A CA 1
ATOM 716 C C . ALA A 1 93 ? 3.594 -9.263 1.591 1.00 97.62 93 ALA A C 1
ATOM 718 O O . ALA A 1 93 ? 4.455 -9.683 2.357 1.00 97.62 93 ALA A O 1
ATOM 719 N N . ASN A 1 94 ? 3.881 -8.786 0.377 1.00 97.38 94 ASN A N 1
ATOM 720 C CA . ASN A 1 94 ? 5.248 -8.580 -0.082 1.00 97.38 94 ASN A CA 1
ATOM 721 C C . ASN A 1 94 ? 5.769 -7.250 0.469 1.00 97.38 94 ASN A C 1
ATOM 723 O O . ASN A 1 94 ? 5.334 -6.194 0.013 1.00 97.38 94 ASN A O 1
ATOM 727 N N . ASP A 1 95 ? 6.689 -7.307 1.426 1.00 95.62 95 ASP A N 1
ATOM 728 C CA . ASP A 1 95 ? 7.262 -6.155 2.124 1.00 95.62 95 ASP A CA 1
ATOM 729 C C . ASP A 1 95 ? 8.747 -5.920 1.795 1.00 95.62 95 ASP A C 1
ATOM 731 O O . ASP A 1 95 ? 9.388 -5.068 2.413 1.00 95.62 95 ASP A O 1
ATOM 735 N N . ASP A 1 96 ? 9.301 -6.621 0.796 1.00 95.06 96 ASP A N 1
ATOM 736 C CA . ASP A 1 96 ? 10.714 -6.530 0.425 1.00 95.06 96 ASP A CA 1
ATOM 737 C C . ASP A 1 96 ? 11.103 -5.096 -0.009 1.00 95.06 96 ASP A C 1
ATOM 739 O O . ASP A 1 96 ? 10.691 -4.646 -1.089 1.00 95.06 96 ASP A O 1
ATOM 743 N N . PRO A 1 97 ? 11.940 -4.369 0.762 1.00 92.56 97 PRO A N 1
ATOM 744 C CA . PRO A 1 97 ? 12.392 -3.026 0.402 1.00 92.56 97 PRO A CA 1
ATOM 745 C C . PRO A 1 97 ? 13.330 -3.011 -0.811 1.00 92.56 97 PRO A C 1
ATOM 747 O O . PRO A 1 97 ? 13.545 -1.959 -1.420 1.00 92.56 97 PRO A O 1
ATOM 750 N N . LEU A 1 98 ? 13.906 -4.150 -1.189 1.00 91.94 98 LEU A N 1
ATOM 751 C CA . LEU A 1 98 ? 14.836 -4.283 -2.309 1.00 91.94 98 LEU A CA 1
ATOM 752 C C . LEU A 1 98 ? 14.165 -4.798 -3.588 1.00 91.94 98 LEU A C 1
ATOM 754 O O . LEU A 1 98 ? 14.815 -4.830 -4.640 1.00 91.94 98 LEU A O 1
ATOM 758 N N . ALA A 1 99 ? 12.865 -5.099 -3.552 1.00 94.75 99 ALA A N 1
ATOM 759 C CA . ALA A 1 99 ? 12.099 -5.430 -4.745 1.00 94.75 99 ALA A CA 1
ATOM 760 C C . ALA A 1 99 ? 12.252 -4.319 -5.793 1.00 94.75 99 ALA A C 1
ATOM 762 O O . ALA A 1 99 ? 12.184 -3.129 -5.477 1.00 94.75 99 ALA A O 1
ATOM 763 N N . LEU A 1 100 ? 12.488 -4.687 -7.054 1.00 94.81 100 LEU A N 1
ATOM 764 C CA . LEU A 1 100 ? 12.646 -3.722 -8.150 1.00 94.81 100 LEU A CA 1
ATOM 765 C C . LEU A 1 100 ? 13.795 -2.713 -7.921 1.00 94.81 100 LEU A C 1
ATOM 767 O O . LEU A 1 100 ? 13.712 -1.561 -8.331 1.00 94.81 100 LEU A O 1
ATOM 771 N N . ALA A 1 101 ? 14.869 -3.091 -7.218 1.00 92.31 101 ALA A N 1
ATOM 772 C CA . ALA A 1 101 ? 16.014 -2.198 -6.973 1.00 92.31 101 ALA A CA 1
ATOM 773 C C . ALA A 1 101 ? 16.916 -1.968 -8.203 1.00 92.31 101 ALA A C 1
ATOM 775 O O . ALA A 1 101 ? 17.859 -1.179 -8.139 1.00 92.31 101 ALA A O 1
ATOM 776 N N . THR A 1 102 ? 16.673 -2.664 -9.318 1.00 93.25 102 THR A N 1
ATOM 777 C CA . THR A 1 102 ? 17.472 -2.538 -10.544 1.00 93.25 102 THR A CA 1
ATOM 778 C C . THR A 1 102 ? 16.586 -2.301 -11.758 1.00 93.25 102 THR A C 1
ATOM 780 O O . THR A 1 102 ? 15.470 -2.810 -11.830 1.00 93.25 102 THR A O 1
ATOM 783 N N . VAL A 1 103 ? 17.131 -1.615 -12.768 1.00 94.19 103 VAL A N 1
ATOM 784 C CA . VAL A 1 103 ? 16.452 -1.411 -14.059 1.00 94.19 103 VAL A CA 1
ATOM 785 C C . VAL A 1 103 ? 16.081 -2.743 -14.719 1.00 94.19 103 VAL A C 1
ATOM 787 O O . VAL A 1 103 ? 15.027 -2.846 -15.336 1.00 94.19 103 VAL A O 1
ATOM 790 N N . ALA A 1 104 ? 16.913 -3.781 -14.581 1.00 97.06 104 ALA A N 1
ATOM 791 C CA . ALA A 1 104 ? 16.608 -5.108 -15.116 1.00 97.06 104 ALA A CA 1
ATOM 792 C C . ALA A 1 104 ? 15.381 -5.735 -14.432 1.00 97.06 104 ALA A C 1
ATOM 794 O O . ALA A 1 104 ? 14.515 -6.274 -15.118 1.00 97.06 104 ALA A O 1
ATOM 795 N N . ALA A 1 105 ? 15.281 -5.612 -13.104 1.00 96.56 105 ALA A N 1
ATOM 796 C CA . ALA A 1 105 ? 14.123 -6.081 -12.347 1.00 96.56 105 ALA A CA 1
ATOM 797 C C . ALA A 1 105 ? 12.852 -5.289 -12.696 1.00 96.56 105 ALA A C 1
ATOM 799 O O . ALA A 1 105 ? 11.808 -5.893 -12.919 1.00 96.56 105 ALA A O 1
ATOM 800 N N . GLU A 1 106 ? 12.942 -3.960 -12.823 1.00 95.38 106 GLU A N 1
ATOM 801 C CA . GLU A 1 106 ? 11.812 -3.131 -13.268 1.00 95.38 106 GLU A CA 1
ATOM 802 C C . GLU A 1 106 ? 11.337 -3.502 -14.678 1.00 95.38 106 GLU A C 1
ATOM 804 O O . GLU A 1 106 ? 10.136 -3.610 -14.913 1.00 95.38 106 GLU A O 1
ATOM 809 N N . ARG A 1 107 ? 12.261 -3.736 -15.621 1.00 97.50 107 ARG A N 1
ATOM 810 C CA . ARG A 1 107 ? 11.921 -4.177 -16.984 1.00 97.50 107 ARG A CA 1
ATOM 811 C C . ARG A 1 107 ? 11.212 -5.529 -16.973 1.00 97.50 107 ARG A C 1
ATOM 813 O O . ARG A 1 107 ? 10.182 -5.667 -17.621 1.00 97.50 107 ARG A O 1
ATOM 820 N N . ALA A 1 108 ? 11.727 -6.503 -16.222 1.00 98.00 108 ALA A N 1
ATOM 821 C CA . ALA A 1 108 ? 11.104 -7.821 -16.111 1.00 98.00 108 ALA A CA 1
ATOM 822 C C . ALA A 1 108 ? 9.687 -7.742 -15.515 1.00 98.00 108 ALA A C 1
ATOM 824 O O . ALA A 1 108 ? 8.764 -8.361 -16.041 1.00 98.00 108 ALA A O 1
ATOM 825 N N . ALA A 1 109 ? 9.503 -6.936 -14.466 1.00 97.38 109 ALA A N 1
ATOM 826 C CA . ALA A 1 109 ? 8.201 -6.725 -13.843 1.00 97.38 109 ALA A CA 1
ATOM 827 C C . ALA A 1 109 ? 7.211 -6.007 -14.773 1.00 97.38 109 ALA A C 1
ATOM 829 O O . ALA A 1 109 ? 6.039 -6.371 -14.797 1.00 97.38 109 ALA A O 1
ATOM 830 N N . ALA A 1 110 ? 7.665 -5.042 -15.577 1.00 97.56 110 ALA A N 1
ATOM 831 C CA . ALA A 1 110 ? 6.819 -4.382 -16.570 1.00 97.56 110 ALA A CA 1
ATOM 832 C C . ALA A 1 110 ? 6.343 -5.350 -17.663 1.00 97.56 110 ALA A C 1
ATOM 834 O O . ALA A 1 110 ? 5.151 -5.370 -17.961 1.00 97.56 110 ALA A O 1
ATOM 835 N N . VAL A 1 111 ? 7.228 -6.216 -18.181 1.00 97.94 111 VAL A N 1
ATOM 836 C CA . VAL A 1 111 ? 6.831 -7.280 -19.126 1.00 97.94 111 VAL A CA 1
ATOM 837 C C . VAL A 1 111 ? 5.790 -8.203 -18.496 1.00 97.94 111 VAL A C 1
ATOM 839 O O . VAL A 1 111 ? 4.764 -8.472 -19.115 1.00 97.94 111 VAL A O 1
ATOM 842 N N . ALA A 1 112 ? 6.022 -8.661 -17.261 1.00 98.00 112 ALA A N 1
ATOM 843 C CA . ALA A 1 112 ? 5.075 -9.519 -16.544 1.00 98.00 112 ALA A CA 1
ATOM 844 C C . ALA A 1 112 ? 3.722 -8.822 -16.298 1.00 98.00 112 ALA A C 1
ATOM 846 O O . ALA A 1 112 ? 2.675 -9.456 -16.357 1.00 98.00 112 ALA A O 1
ATOM 847 N N . SER A 1 113 ? 3.751 -7.499 -16.127 1.00 96.88 113 SER A N 1
ATOM 848 C CA . SER A 1 113 ?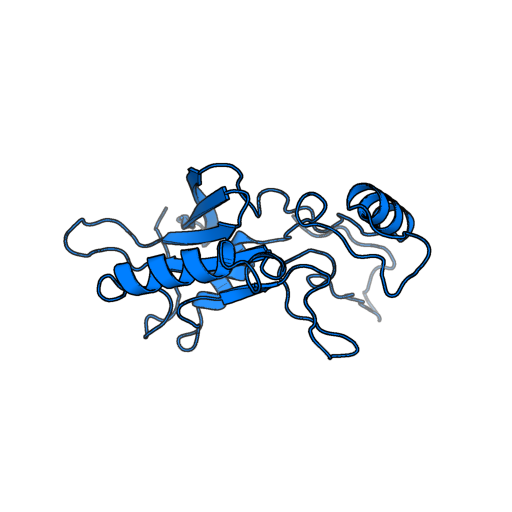 2.574 -6.637 -15.984 1.00 96.88 113 SER A CA 1
ATOM 849 C C . SER A 1 113 ? 1.866 -6.320 -17.311 1.00 96.88 113 SER A C 1
ATOM 851 O O . SER A 1 113 ? 0.845 -5.636 -17.297 1.00 96.88 113 SER A O 1
ATOM 853 N N . GLY A 1 114 ? 2.399 -6.770 -18.454 1.00 96.94 114 GLY A N 1
ATOM 854 C CA . GLY A 1 114 ? 1.839 -6.509 -19.784 1.00 96.94 114 GLY A CA 1
ATOM 855 C C . GLY A 1 114 ? 2.176 -5.134 -20.376 1.00 96.94 114 GLY A C 1
ATOM 856 O O . GLY A 1 114 ? 1.497 -4.694 -21.303 1.00 96.94 114 GLY A O 1
ATOM 857 N N . PHE A 1 115 ? 3.204 -4.452 -19.866 1.00 96.19 115 PHE A N 1
ATOM 858 C CA . PHE A 1 115 ? 3.647 -3.140 -20.344 1.00 96.19 115 PHE A CA 1
ATOM 859 C C . PHE A 1 115 ? 4.953 -3.211 -21.146 1.00 96.19 115 PHE A C 1
ATOM 861 O O . PHE A 1 115 ? 5.750 -4.142 -21.011 1.00 96.19 115 PHE A O 1
ATOM 868 N N . ASP A 1 116 ? 5.184 -2.190 -21.976 1.00 95.06 116 ASP A N 1
ATOM 869 C CA . ASP A 1 116 ? 6.426 -2.034 -22.732 1.00 95.06 116 ASP A CA 1
ATOM 870 C C . ASP A 1 116 ? 7.595 -1.741 -21.776 1.00 95.06 116 ASP A C 1
ATOM 872 O O . ASP A 1 116 ? 7.629 -0.724 -21.079 1.00 95.06 116 ASP A O 1
ATOM 876 N N . ALA A 1 117 ? 8.565 -2.652 -21.730 1.00 94.81 117 ALA A N 1
ATOM 877 C CA . ALA A 1 117 ? 9.743 -2.507 -20.889 1.00 94.81 117 ALA A CA 1
ATOM 878 C C . ALA A 1 117 ? 10.769 -1.512 -21.450 1.00 94.81 117 ALA A C 1
ATOM 880 O O . ALA A 1 117 ? 11.642 -1.060 -20.700 1.00 94.81 117 ALA A O 1
ATOM 881 N N . ASP A 1 118 ? 10.691 -1.162 -22.729 1.00 95.25 118 ASP A N 1
ATOM 882 C CA . ASP A 1 118 ? 11.662 -0.305 -23.404 1.00 95.25 118 ASP A CA 1
ATOM 883 C C . ASP A 1 118 ? 11.226 1.158 -23.474 1.00 95.25 118 ASP A C 1
ATOM 885 O O . ASP A 1 118 ? 12.094 2.020 -23.601 1.00 95.25 118 ASP A O 1
ATOM 889 N N . ASP A 1 119 ? 9.941 1.457 -23.260 1.00 92.19 119 ASP A N 1
ATOM 890 C CA . ASP A 1 119 ? 9.434 2.817 -23.046 1.00 92.19 119 ASP A CA 1
ATOM 891 C C . ASP A 1 119 ? 9.493 3.200 -21.550 1.00 92.19 119 ASP A C 1
ATOM 893 O O . ASP A 1 119 ? 8.650 2.764 -20.758 1.00 92.19 119 ASP A O 1
ATOM 897 N N . PRO A 1 120 ? 10.442 4.052 -21.109 1.00 86.19 120 PRO A N 1
ATOM 898 C CA . PRO A 1 120 ? 10.549 4.440 -19.704 1.00 86.19 120 PRO A CA 1
ATOM 899 C C . PRO A 1 120 ? 9.321 5.199 -19.187 1.00 86.19 120 PRO A C 1
ATOM 901 O O . PRO A 1 120 ? 9.072 5.178 -17.984 1.00 86.19 120 PRO A O 1
ATOM 904 N N . ALA A 1 121 ? 8.559 5.854 -20.069 1.00 86.81 121 ALA A N 1
ATOM 905 C CA . ALA A 1 121 ? 7.354 6.592 -19.702 1.00 86.81 121 ALA A CA 1
ATOM 906 C C . ALA A 1 121 ? 6.129 5.680 -19.528 1.00 86.81 121 ALA A C 1
ATOM 908 O O . ALA A 1 121 ? 5.115 6.121 -18.987 1.00 86.81 121 ALA A O 1
ATOM 909 N N . ARG A 1 122 ? 6.209 4.420 -19.979 1.00 87.94 122 ARG A N 1
ATOM 910 C CA . ARG A 1 122 ? 5.122 3.430 -19.897 1.00 87.94 122 ARG A CA 1
ATOM 911 C C . ARG A 1 122 ? 5.516 2.128 -19.213 1.00 87.94 122 ARG A C 1
ATOM 913 O O . ARG A 1 122 ? 4.708 1.204 -19.164 1.00 87.94 122 ARG A O 1
ATOM 920 N N . ARG A 1 123 ? 6.721 2.065 -18.638 1.00 92.19 123 ARG A N 1
ATOM 921 C CA . ARG A 1 123 ? 7.208 0.954 -17.813 1.00 92.19 123 ARG A CA 1
ATOM 922 C C . ARG A 1 123 ? 6.509 0.957 -16.452 1.00 92.19 123 ARG A C 1
ATOM 924 O O . ARG A 1 123 ? 7.115 1.262 -15.421 1.00 92.19 123 ARG A O 1
ATOM 931 N N . PHE A 1 124 ? 5.214 0.685 -16.471 1.00 93.69 124 PHE A N 1
ATOM 932 C CA . PHE A 1 124 ? 4.385 0.559 -15.286 1.00 93.69 124 PHE A CA 1
ATOM 933 C C . PHE A 1 124 ? 4.439 -0.860 -14.739 1.00 93.69 124 PHE A C 1
ATOM 935 O O . PHE A 1 124 ? 4.734 -1.813 -15.462 1.00 93.69 124 PHE A O 1
ATOM 942 N N . ILE A 1 125 ? 4.153 -0.996 -13.450 1.00 96.06 125 ILE A N 1
ATOM 943 C CA . ILE A 1 125 ? 4.176 -2.282 -12.761 1.00 96.06 125 ILE A CA 1
ATOM 944 C C . ILE A 1 125 ? 2.825 -2.514 -12.086 1.00 96.06 125 ILE A C 1
ATOM 946 O O . ILE A 1 125 ? 2.382 -1.723 -11.247 1.00 96.06 125 ILE A O 1
ATOM 950 N N . ALA A 1 126 ? 2.170 -3.606 -12.480 1.00 96.31 126 ALA A N 1
ATOM 951 C CA . ALA A 1 126 ? 0.909 -4.056 -11.916 1.00 96.31 126 ALA A CA 1
ATOM 952 C C . ALA A 1 126 ? 1.080 -4.444 -10.440 1.00 96.31 126 ALA A C 1
ATOM 954 O O . ALA A 1 126 ? 2.158 -4.905 -10.057 1.00 96.31 126 ALA A O 1
ATOM 955 N N . PRO A 1 127 ? 0.032 -4.292 -9.613 1.00 96.62 127 PRO A N 1
ATOM 956 C CA . PRO A 1 127 ? 0.113 -4.582 -8.184 1.00 96.62 127 PRO A CA 1
ATOM 957 C C . PRO A 1 127 ? 0.680 -5.961 -7.816 1.00 96.62 127 PRO A C 1
ATOM 959 O O . PRO A 1 127 ? 1.451 -6.059 -6.867 1.00 96.62 127 PRO A O 1
ATOM 962 N N . ASP A 1 128 ? 0.392 -7.001 -8.605 1.00 96.19 128 ASP A N 1
ATOM 963 C CA . ASP A 1 128 ? 0.878 -8.377 -8.377 1.00 96.19 128 ASP A CA 1
ATOM 964 C C . ASP A 1 128 ? 2.408 -8.509 -8.452 1.00 96.19 128 ASP A C 1
ATOM 966 O O . ASP A 1 128 ? 2.991 -9.500 -8.013 1.00 96.19 128 ASP A O 1
ATOM 970 N N . HIS A 1 129 ? 3.073 -7.500 -9.013 1.00 97.06 129 HIS A N 1
ATOM 971 C CA . HIS A 1 129 ? 4.521 -7.426 -9.166 1.00 97.06 129 HIS A CA 1
ATOM 972 C C . HIS A 1 129 ? 5.148 -6.306 -8.322 1.00 97.06 129 HIS A C 1
ATOM 974 O O . HIS A 1 129 ? 6.329 -5.991 -8.490 1.00 97.06 129 HIS A O 1
ATOM 980 N N . GLN A 1 130 ? 4.374 -5.697 -7.419 1.00 96.00 130 GLN A N 1
ATOM 981 C CA . GLN A 1 130 ? 4.849 -4.685 -6.481 1.00 96.00 130 GLN A CA 1
ATOM 982 C C . GLN A 1 130 ? 5.266 -5.306 -5.139 1.00 96.00 130 GLN A C 1
ATOM 984 O O . GLN A 1 130 ? 4.971 -6.454 -4.806 1.00 96.00 130 GLN A O 1
ATOM 989 N N . SER A 1 131 ? 5.968 -4.492 -4.359 1.00 97.44 131 SER A N 1
ATOM 990 C CA . SER A 1 131 ? 6.212 -4.689 -2.931 1.00 97.44 131 SER A CA 1
ATOM 991 C C . SER A 1 131 ? 5.746 -3.438 -2.186 1.00 97.44 131 SER A C 1
ATOM 993 O O . SER A 1 131 ? 5.737 -2.344 -2.764 1.00 97.44 131 SER A O 1
ATOM 995 N N . TYR A 1 132 ? 5.391 -3.580 -0.913 1.00 97.44 132 TYR A N 1
ATOM 996 C CA . TYR A 1 132 ? 4.886 -2.531 -0.029 1.00 97.44 132 TYR A CA 1
ATOM 997 C C . TYR A 1 132 ? 5.724 -2.492 1.256 1.00 97.44 132 TYR A C 1
ATOM 999 O O . TYR A 1 132 ? 5.269 -2.927 2.316 1.00 97.44 132 TYR A O 1
ATOM 1007 N N . PRO A 1 133 ? 6.962 -1.971 1.183 1.00 96.06 133 PRO A N 1
ATOM 1008 C CA . PRO A 1 133 ? 7.886 -2.025 2.305 1.00 96.06 133 PRO A CA 1
ATOM 1009 C C . PRO A 1 133 ? 7.339 -1.284 3.518 1.00 96.06 133 PRO A C 1
ATOM 1011 O O . PRO A 1 133 ? 6.881 -0.139 3.388 1.00 96.06 133 PRO A O 1
ATOM 1014 N N . PHE A 1 134 ? 7.416 -1.943 4.678 1.00 95.44 134 PHE A N 1
ATOM 1015 C CA . PHE A 1 134 ? 6.881 -1.451 5.950 1.00 95.44 134 PHE A CA 1
ATOM 1016 C C . PHE A 1 134 ? 5.402 -1.039 5.842 1.00 95.44 134 PHE A C 1
ATOM 1018 O O . PHE A 1 134 ? 4.994 0.014 6.338 1.00 95.44 134 PHE A O 1
ATOM 1025 N N . GLY A 1 135 ? 4.605 -1.812 5.093 1.00 97.00 135 GLY A N 1
ATOM 1026 C CA . GLY A 1 135 ? 3.213 -1.482 4.788 1.00 97.00 135 GLY A CA 1
ATOM 1027 C C . GLY A 1 135 ? 2.368 -1.283 6.046 1.00 97.00 135 GLY A C 1
ATOM 1028 O O . GLY A 1 135 ? 1.676 -0.272 6.165 1.00 97.00 135 GLY A O 1
ATOM 1029 N N . TYR A 1 136 ? 2.481 -2.192 7.017 1.00 97.94 136 TYR A N 1
ATOM 1030 C CA . TYR A 1 136 ? 1.750 -2.096 8.281 1.00 97.94 136 TYR A CA 1
ATOM 1031 C C . TYR A 1 136 ? 2.156 -0.857 9.091 1.00 97.94 136 TYR A C 1
ATOM 1033 O O . TYR A 1 136 ? 1.291 -0.122 9.573 1.00 97.94 136 TYR A O 1
ATOM 1041 N N . GLU A 1 137 ? 3.459 -0.587 9.196 1.00 96.38 137 GLU A N 1
ATOM 1042 C CA . GLU A 1 137 ? 4.023 0.562 9.903 1.00 96.38 137 GLU A CA 1
ATOM 1043 C C . GLU A 1 137 ? 3.561 1.877 9.287 1.00 96.38 137 GLU A C 1
ATOM 1045 O O . GLU A 1 137 ? 3.070 2.752 9.997 1.00 96.38 137 GLU A O 1
ATOM 1050 N N . ARG A 1 138 ? 3.710 2.020 7.968 1.00 96.56 138 ARG A N 1
ATOM 1051 C CA . ARG A 1 138 ? 3.410 3.264 7.249 1.00 96.56 138 ARG A CA 1
ATOM 1052 C C . ARG A 1 138 ? 1.921 3.579 7.274 1.00 96.56 138 ARG A C 1
ATOM 1054 O O . ARG A 1 138 ? 1.553 4.743 7.412 1.00 96.56 138 ARG A O 1
ATOM 1061 N N . ILE A 1 139 ? 1.071 2.556 7.178 1.00 97.56 139 ILE A N 1
ATOM 1062 C CA . ILE A 1 139 ? -0.380 2.719 7.303 1.00 97.56 139 ILE A CA 1
ATOM 1063 C C . ILE A 1 139 ? -0.740 3.126 8.731 1.00 97.56 139 ILE A C 1
ATOM 1065 O O . ILE A 1 139 ? -1.428 4.127 8.907 1.00 97.56 139 ILE A O 1
ATOM 1069 N N . ALA A 1 140 ? -0.242 2.420 9.751 1.00 96.88 140 ALA A N 1
ATOM 1070 C CA . ALA A 1 140 ? -0.515 2.786 11.140 1.00 96.88 140 ALA A CA 1
ATOM 1071 C C . ALA A 1 140 ? -0.036 4.214 11.463 1.00 96.88 140 ALA A C 1
ATOM 1073 O O . ALA A 1 140 ? -0.783 4.992 12.051 1.00 96.88 140 ALA A O 1
ATOM 1074 N N . GLN A 1 141 ? 1.160 4.582 10.992 1.00 95.31 141 GLN A N 1
ATOM 1075 C CA . GLN A 1 141 ? 1.728 5.918 11.162 1.00 95.31 141 GLN A CA 1
ATOM 1076 C C . GLN A 1 141 ? 0.892 7.009 10.485 1.00 95.31 141 GLN A C 1
ATOM 1078 O O . GLN A 1 141 ? 0.763 8.100 11.039 1.00 95.31 141 GLN A O 1
ATOM 1083 N N . LEU A 1 142 ? 0.306 6.748 9.309 1.00 95.44 142 LEU A N 1
ATOM 1084 C CA . LEU A 1 142 ? -0.580 7.720 8.663 1.00 95.44 142 LEU A CA 1
ATOM 1085 C C . LEU A 1 142 ? -1.741 8.099 9.591 1.00 95.44 142 LEU A C 1
ATOM 1087 O O . LEU A 1 142 ? -2.053 9.282 9.721 1.00 95.44 142 LEU A O 1
ATOM 1091 N N . PHE A 1 143 ? -2.347 7.108 10.250 1.00 96.19 143 PHE A N 1
ATOM 1092 C CA . PHE A 1 143 ? -3.502 7.312 11.125 1.00 96.19 143 PHE A CA 1
ATOM 1093 C C . PHE A 1 143 ? -3.155 7.842 12.519 1.00 96.19 143 PHE A C 1
ATOM 1095 O O . PHE A 1 143 ? -4.057 8.310 13.211 1.00 96.19 143 PHE A O 1
ATOM 1102 N N . ASP A 1 144 ? -1.879 7.854 12.920 1.00 94.50 144 ASP A N 1
ATOM 1103 C CA . ASP A 1 144 ? -1.438 8.475 14.180 1.00 94.50 144 ASP A CA 1
ATOM 1104 C C . ASP A 1 144 ? -1.683 9.992 14.216 1.00 94.50 144 ASP A C 1
ATOM 1106 O O . ASP A 1 144 ? -1.763 10.599 15.289 1.00 94.50 144 ASP A O 1
ATOM 1110 N N . SER A 1 145 ? -1.848 10.611 13.044 1.00 90.94 145 SER A N 1
ATOM 1111 C CA . SER A 1 145 ? -2.257 12.005 12.928 1.00 90.94 145 SER A CA 1
ATOM 1112 C C . SER A 1 145 ? -3.738 12.188 13.297 1.00 90.94 145 SER A C 1
ATOM 1114 O O . SER A 1 145 ? -4.592 11.489 12.756 1.00 90.94 145 SER A O 1
ATOM 1116 N N . PRO A 1 146 ? -4.088 13.207 14.104 1.00 87.38 146 PRO A N 1
ATOM 1117 C CA . PRO A 1 146 ? -5.482 13.576 14.361 1.00 87.38 146 PRO A CA 1
ATOM 1118 C C . PRO A 1 146 ? -6.150 14.239 13.143 1.00 87.38 146 PRO A C 1
ATOM 1120 O O . PRO A 1 146 ? -7.320 14.582 13.194 1.00 87.38 146 PRO A O 1
ATOM 1123 N N . ASN A 1 147 ? -5.392 14.476 12.066 1.00 91.12 147 ASN A N 1
ATOM 1124 C CA . ASN A 1 147 ? -5.892 14.974 10.784 1.00 91.12 147 ASN A CA 1
ATOM 1125 C C . ASN A 1 147 ? -5.794 13.899 9.690 1.00 91.12 147 ASN A C 1
ATOM 1127 O O . ASN A 1 147 ? -5.760 14.226 8.503 1.00 91.12 147 ASN A O 1
ATOM 1131 N N . ALA A 1 148 ? -5.626 12.632 10.073 1.00 94.69 148 ALA A N 1
ATOM 1132 C CA . ALA A 1 148 ? -5.669 11.537 9.120 1.00 94.69 148 ALA A CA 1
ATOM 1133 C C . ALA A 1 148 ? -7.073 11.435 8.493 1.00 94.69 148 ALA A C 1
ATOM 1135 O O . ALA A 1 148 ? -8.056 11.806 9.135 1.00 94.69 148 ALA A O 1
ATOM 1136 N N . PRO A 1 149 ? -7.183 10.967 7.240 1.00 95.69 149 PRO A N 1
ATOM 1137 C CA . PRO A 1 149 ? -8.476 10.846 6.578 1.00 95.69 149 PRO A CA 1
ATOM 1138 C C . PRO A 1 149 ? -9.296 9.677 7.145 1.00 95.69 149 PRO A C 1
ATOM 1140 O O . PRO A 1 149 ? -8.777 8.837 7.877 1.00 95.69 149 PRO A O 1
ATOM 1143 N N . ASP A 1 150 ? -10.559 9.561 6.737 1.00 96.06 150 ASP A N 1
ATOM 1144 C CA . ASP A 1 150 ? -11.370 8.360 6.994 1.00 96.06 150 ASP A CA 1
ATOM 1145 C C . ASP A 1 150 ? -10.882 7.170 6.151 1.00 96.06 150 ASP A C 1
ATOM 1147 O O . ASP A 1 150 ? -10.759 6.039 6.626 1.00 96.06 150 ASP A O 1
ATOM 1151 N N . LEU A 1 151 ? -10.563 7.445 4.883 1.00 97.62 151 LEU A N 1
ATOM 1152 C CA . LEU A 1 151 ? -10.033 6.503 3.901 1.00 97.62 151 LEU A CA 1
ATOM 1153 C C . LEU A 1 151 ? -8.816 7.122 3.212 1.00 97.62 151 LEU A C 1
ATOM 1155 O O . LEU A 1 151 ? -8.847 8.285 2.807 1.00 97.62 151 LEU A O 1
ATOM 1159 N N . ALA A 1 152 ? -7.771 6.330 3.011 1.00 97.31 152 ALA A N 1
ATOM 1160 C CA . ALA A 1 152 ? -6.623 6.695 2.194 1.00 97.31 152 ALA A CA 1
ATOM 1161 C C . ALA A 1 152 ? -6.493 5.736 1.008 1.00 97.31 152 ALA A C 1
ATOM 1163 O O . ALA A 1 152 ? -6.829 4.556 1.105 1.00 97.31 152 ALA A O 1
ATOM 1164 N N . ILE A 1 153 ? -6.023 6.256 -0.125 1.00 96.50 153 ILE A N 1
ATOM 1165 C CA . ILE A 1 153 ? -5.938 5.517 -1.385 1.00 96.50 153 ILE A CA 1
ATOM 1166 C C . ILE A 1 153 ? -4.481 5.469 -1.833 1.00 96.50 153 ILE A C 1
ATOM 1168 O O . ILE A 1 153 ? -3.821 6.505 -1.905 1.00 96.50 153 ILE A O 1
ATOM 1172 N N . SER A 1 154 ? -4.004 4.278 -2.193 1.00 96.00 154 SER A N 1
ATOM 1173 C CA . SER A 1 154 ? -2.816 4.128 -3.032 1.00 96.00 154 SER A CA 1
ATOM 1174 C C . SER A 1 154 ? -3.275 3.817 -4.458 1.00 96.00 154 SER A C 1
ATOM 1176 O O . SER A 1 154 ? -3.905 2.776 -4.675 1.00 96.00 154 SER A O 1
ATOM 1178 N N . PRO A 1 155 ? -2.991 4.687 -5.439 1.00 94.75 155 PRO A N 1
ATOM 1179 C CA . PRO A 1 155 ? -3.324 4.422 -6.832 1.00 94.75 155 PRO A CA 1
ATOM 1180 C C . PRO A 1 155 ? -2.403 3.346 -7.426 1.00 94.75 155 PRO A C 1
ATOM 1182 O O . PRO A 1 155 ? -1.336 3.046 -6.881 1.00 94.75 155 PRO A O 1
ATOM 1185 N N . LYS A 1 156 ? -2.805 2.782 -8.569 1.00 94.50 156 LYS A N 1
ATOM 1186 C CA . LYS A 1 156 ? -1.914 1.969 -9.409 1.00 94.50 156 LYS A CA 1
ATOM 1187 C C . LYS A 1 156 ? -0.817 2.845 -10.016 1.00 94.50 156 LYS A C 1
ATOM 1189 O O . LYS A 1 156 ? -0.999 4.045 -10.202 1.00 94.50 156 LYS A O 1
ATOM 1194 N N . ASP A 1 157 ? 0.294 2.219 -10.396 1.00 91.75 157 ASP A N 1
ATOM 1195 C CA . ASP A 1 157 ? 1.524 2.886 -10.860 1.00 91.75 157 ASP A CA 1
ATOM 1196 C C . ASP A 1 157 ? 1.309 3.839 -12.060 1.00 91.75 157 ASP A C 1
ATOM 1198 O O . ASP A 1 157 ? 2.034 4.813 -12.228 1.00 91.75 157 ASP A O 1
ATOM 1202 N N . TRP A 1 158 ? 0.281 3.590 -12.879 1.00 90.81 158 TRP A N 1
ATOM 1203 C CA . TRP A 1 158 ? -0.077 4.407 -14.047 1.00 90.81 158 TRP A CA 1
ATOM 1204 C C . TRP A 1 158 ? -1.210 5.412 -13.808 1.00 90.81 158 TRP A C 1
ATOM 1206 O O . TRP A 1 158 ? -1.576 6.156 -14.717 1.00 90.81 158 TRP A O 1
ATOM 1216 N N . ALA A 1 159 ? -1.811 5.436 -12.619 1.00 91.25 159 ALA A N 1
ATOM 1217 C CA . ALA A 1 159 ? -2.976 6.264 -12.317 1.00 91.25 159 ALA A CA 1
ATOM 1218 C C . ALA A 1 159 ? -2.577 7.654 -11.782 1.00 91.25 159 ALA A C 1
ATOM 1220 O O . ALA A 1 159 ? -3.039 8.103 -10.736 1.00 91.25 159 ALA A O 1
ATOM 1221 N N . SER A 1 160 ? -1.707 8.349 -12.519 1.00 77.56 160 SER A N 1
ATOM 1222 C CA . SER A 1 160 ? -1.185 9.691 -12.209 1.00 77.56 160 SER A CA 1
ATOM 1223 C C . SER A 1 160 ? -2.005 10.848 -12.811 1.00 77.56 160 SER A C 1
ATOM 1225 O O . SER A 1 160 ? -1.640 12.019 -12.677 1.00 77.56 160 SER A O 1
ATOM 1227 N N . GLY A 1 161 ? -3.131 10.548 -13.465 1.00 75.44 161 GLY A N 1
ATOM 1228 C CA . GLY A 1 161 ? -3.985 11.548 -14.109 1.00 75.44 161 GLY A CA 1
ATOM 1229 C C . GLY A 1 161 ? -3.256 12.309 -15.222 1.00 75.44 161 GLY A C 1
ATOM 1230 O O . GLY A 1 161 ? -2.544 11.719 -16.029 1.00 75.44 161 GLY A O 1
ATOM 1231 N N . SER A 1 162 ? -3.438 13.631 -15.284 1.00 77.62 162 SER A N 1
ATOM 1232 C CA . SER A 1 162 ? -2.794 14.502 -16.281 1.00 77.62 162 SER A CA 1
ATOM 1233 C C . SER A 1 162 ? -1.442 15.066 -15.830 1.00 77.62 162 SER A C 1
ATOM 1235 O O . SER A 1 162 ? -0.908 15.968 -16.477 1.00 77.62 162 SER A O 1
ATOM 1237 N N . GLN A 1 163 ? -0.915 14.619 -14.686 1.00 78.19 163 GLN A N 1
ATOM 1238 C CA . GLN A 1 163 ? 0.332 15.147 -14.146 1.00 78.19 163 GLN A CA 1
ATOM 1239 C C . GLN A 1 163 ? 1.535 14.453 -14.808 1.00 78.19 163 GLN A C 1
ATOM 1241 O O . GLN A 1 163 ? 1.529 13.231 -14.951 1.00 78.19 163 GLN A O 1
ATOM 1246 N N . PRO A 1 164 ? 2.593 15.198 -15.185 1.00 75.94 164 PRO A N 1
ATOM 1247 C CA . PRO A 1 164 ? 3.782 14.620 -15.819 1.00 75.94 164 PRO A CA 1
ATOM 1248 C C . PRO A 1 164 ? 4.578 13.690 -14.887 1.00 75.94 164 PRO A C 1
ATOM 1250 O O . PRO A 1 164 ? 5.400 12.909 -15.355 1.00 75.94 164 PRO A O 1
ATOM 1253 N N . GLY A 1 165 ? 4.338 13.765 -13.576 1.00 79.94 165 GLY A N 1
ATOM 1254 C CA . GLY A 1 165 ? 4.867 12.849 -12.573 1.00 79.94 165 GLY A CA 1
ATOM 1255 C C . GLY A 1 165 ? 4.155 13.049 -11.237 1.00 79.94 165 GLY A C 1
ATOM 1256 O O . GLY A 1 165 ? 3.745 14.165 -10.915 1.00 79.94 165 GLY A O 1
ATOM 1257 N N . THR A 1 166 ? 4.002 11.968 -10.473 1.00 84.69 166 THR A N 1
ATOM 1258 C CA . THR A 1 166 ? 3.355 11.962 -9.153 1.00 84.69 166 THR A CA 1
ATOM 1259 C C . THR A 1 166 ? 4.139 11.093 -8.177 1.00 84.69 166 THR A C 1
ATOM 1261 O O . THR A 1 166 ? 4.960 10.266 -8.577 1.00 84.69 166 THR A O 1
ATOM 1264 N N . HIS A 1 167 ? 3.904 11.297 -6.884 1.00 88.62 167 HIS A N 1
ATOM 1265 C CA . HIS A 1 167 ? 4.457 10.483 -5.808 1.00 88.62 167 HIS A CA 1
ATOM 1266 C C . HIS A 1 167 ? 3.446 10.367 -4.659 1.00 88.62 167 HIS A C 1
ATOM 1268 O O . HIS A 1 167 ? 2.485 11.134 -4.597 1.00 88.62 167 HIS A O 1
ATOM 1274 N N . GLY A 1 168 ? 3.707 9.478 -3.702 1.00 89.69 168 GLY A N 1
ATOM 1275 C CA . GLY A 1 168 ? 2.892 9.307 -2.493 1.00 89.69 168 GLY A CA 1
ATOM 1276 C C . GLY A 1 168 ? 2.181 7.958 -2.404 1.00 89.69 168 GLY A C 1
ATOM 1277 O O . GLY A 1 168 ? 1.565 7.670 -1.381 1.00 89.69 168 GLY A O 1
ATOM 1278 N N . SER A 1 169 ? 2.302 7.114 -3.427 1.00 92.94 169 SER A N 1
ATOM 1279 C CA . SER A 1 169 ? 1.797 5.745 -3.410 1.00 92.94 169 SER A CA 1
ATOM 1280 C C . SER A 1 169 ? 2.594 4.866 -2.439 1.00 92.94 169 SER A C 1
ATOM 1282 O O . SER A 1 169 ? 3.773 5.100 -2.153 1.00 92.94 169 SER A O 1
ATOM 1284 N N . LEU A 1 170 ? 1.955 3.812 -1.929 1.00 95.62 170 LEU A N 1
ATOM 1285 C CA . LEU A 1 170 ? 2.556 2.946 -0.913 1.00 95.62 170 LEU A CA 1
ATOM 1286 C C . LEU A 1 170 ? 3.645 2.018 -1.488 1.00 95.62 170 LEU A C 1
ATOM 1288 O O . LEU A 1 170 ? 4.563 1.637 -0.763 1.00 95.62 170 LEU A O 1
ATOM 1292 N N . HIS A 1 171 ? 3.573 1.672 -2.774 1.00 95.31 171 HIS A N 1
ATOM 1293 C CA . HIS A 1 171 ? 4.445 0.677 -3.402 1.00 95.31 171 HIS A CA 1
ATOM 1294 C C . HIS A 1 171 ? 5.931 1.094 -3.483 1.00 95.31 171 HIS A C 1
ATOM 1296 O O . HIS A 1 171 ? 6.300 2.272 -3.472 1.00 95.31 171 HIS A O 1
ATOM 1302 N N . VAL A 1 172 ? 6.808 0.095 -3.606 1.00 94.81 172 VAL A N 1
ATOM 1303 C CA . VAL A 1 172 ? 8.271 0.196 -3.456 1.00 94.81 172 VAL A CA 1
ATOM 1304 C C . VAL A 1 172 ? 8.945 1.224 -4.372 1.00 94.81 172 VAL A C 1
ATOM 1306 O O . VAL A 1 172 ? 9.929 1.851 -3.973 1.00 94.81 172 VAL A O 1
ATOM 1309 N N . ARG A 1 173 ? 8.406 1.464 -5.576 1.00 91.00 173 ARG A N 1
ATOM 1310 C CA . ARG A 1 173 ? 8.945 2.474 -6.507 1.00 91.00 173 ARG A CA 1
ATOM 1311 C C . ARG A 1 173 ? 8.882 3.902 -5.960 1.00 91.00 173 ARG A C 1
ATOM 1313 O O . ARG A 1 173 ? 9.698 4.724 -6.359 1.00 91.00 173 ARG A O 1
ATOM 1320 N N . GLN A 1 174 ? 7.944 4.187 -5.057 1.00 91.50 174 GLN A N 1
ATOM 1321 C CA . GLN A 1 174 ? 7.749 5.514 -4.462 1.00 91.50 174 GLN A CA 1
ATOM 1322 C C . GLN A 1 174 ? 8.058 5.555 -2.957 1.00 91.50 174 GLN A C 1
ATOM 1324 O O . GLN A 1 174 ? 8.023 6.618 -2.345 1.00 91.50 174 GLN A O 1
ATOM 1329 N N . ALA A 1 175 ? 8.395 4.410 -2.358 1.00 90.94 175 ALA A N 1
ATOM 1330 C CA . ALA A 1 175 ? 8.655 4.277 -0.926 1.00 90.94 175 ALA A CA 1
ATOM 1331 C C . ALA A 1 175 ? 10.127 4.477 -0.526 1.00 90.94 175 ALA A C 1
ATOM 1333 O O . ALA A 1 175 ? 10.447 4.469 0.661 1.00 90.94 175 ALA A O 1
ATOM 1334 N N . ARG A 1 176 ? 11.042 4.603 -1.496 1.00 87.81 176 ARG A N 1
ATOM 1335 C CA . ARG A 1 176 ? 12.491 4.617 -1.250 1.00 87.81 176 ARG A CA 1
ATOM 1336 C C . ARG A 1 176 ? 13.094 5.985 -1.505 1.00 87.81 176 ARG A C 1
ATOM 1338 O O . ARG A 1 176 ? 12.815 6.616 -2.518 1.00 87.81 176 ARG A O 1
ATOM 1345 N N . ALA A 1 177 ? 14.007 6.376 -0.625 1.00 86.88 177 ALA A N 1
ATOM 1346 C CA . ALA A 1 177 ? 14.860 7.540 -0.795 1.00 86.88 177 ALA A CA 1
ATOM 1347 C C . ALA A 1 177 ? 16.321 7.162 -0.497 1.00 86.88 177 ALA A C 1
ATOM 1349 O O . ALA A 1 177 ? 16.573 6.324 0.374 1.00 86.88 177 ALA A O 1
ATOM 1350 N N . PRO A 1 178 ? 17.303 7.745 -1.205 1.00 87.19 178 PRO A N 1
ATOM 1351 C CA . PRO A 1 178 ? 18.708 7.558 -0.869 1.00 87.19 178 PRO A CA 1
ATOM 1352 C C . PRO A 1 178 ? 19.051 8.258 0.457 1.00 87.19 178 PRO A C 1
ATOM 1354 O O . PRO A 1 178 ? 18.682 9.410 0.668 1.00 87.19 178 PRO A O 1
ATOM 1357 N N . LEU A 1 179 ? 19.822 7.587 1.317 1.00 86.75 179 LEU A N 1
ATOM 1358 C CA . LEU A 1 179 ? 20.419 8.168 2.526 1.00 86.75 179 LEU A CA 1
ATOM 1359 C C . LEU A 1 179 ? 21.938 8.011 2.468 1.00 86.75 179 LEU A C 1
ATOM 1361 O O . LEU A 1 179 ? 22.446 6.889 2.460 1.00 86.75 179 LEU A O 1
ATOM 1365 N N . TRP A 1 180 ? 22.664 9.123 2.360 1.00 89.56 180 TRP A N 1
ATOM 1366 C CA . TRP A 1 180 ? 24.119 9.130 2.196 1.00 89.56 180 TRP A CA 1
ATOM 1367 C C . TRP A 1 180 ? 24.770 9.850 3.379 1.00 89.56 180 TRP A C 1
ATOM 1369 O O . TRP A 1 180 ? 24.351 10.942 3.755 1.00 89.56 180 TRP A O 1
ATOM 1379 N N . PHE A 1 181 ? 25.817 9.247 3.939 1.00 90.25 181 PHE A N 1
ATOM 1380 C CA . PHE A 1 181 ? 26.648 9.849 4.980 1.00 90.25 181 PHE A CA 1
ATOM 1381 C C . PHE A 1 181 ? 28.028 10.175 4.403 1.00 90.25 181 PHE A C 1
ATOM 1383 O O . PHE A 1 181 ? 28.592 9.378 3.652 1.00 90.25 181 PHE A O 1
ATOM 1390 N N . SER A 1 182 ? 28.595 11.323 4.772 1.00 94.25 182 SER A N 1
ATOM 1391 C CA . SER A 1 182 ? 29.934 11.739 4.342 1.00 94.25 182 SER A CA 1
ATOM 1392 C C . SER A 1 182 ? 30.643 12.538 5.431 1.00 94.25 182 SER A C 1
ATOM 1394 O O . SER A 1 182 ? 30.019 13.391 6.058 1.00 94.25 182 SER A O 1
ATOM 1396 N N . GLY A 1 183 ? 31.946 12.314 5.609 1.00 94.75 183 GLY A N 1
ATOM 1397 C CA . GLY A 1 183 ? 32.792 13.101 6.509 1.00 94.75 183 GLY A CA 1
ATOM 1398 C C . GLY A 1 183 ? 33.672 12.252 7.430 1.00 94.75 183 GLY A C 1
ATOM 1399 O O . GLY A 1 183 ? 33.665 11.020 7.339 1.00 94.75 183 GLY A O 1
ATOM 1400 N N . PRO A 1 184 ? 34.450 12.901 8.317 1.00 95.81 184 PRO A N 1
ATOM 1401 C CA . PRO A 1 184 ? 35.271 12.215 9.308 1.00 95.81 184 PRO A CA 1
ATOM 1402 C C . PRO A 1 184 ? 34.444 11.235 10.150 1.00 95.81 184 PRO A C 1
ATOM 1404 O O . PRO A 1 184 ? 33.372 11.577 10.639 1.00 95.81 184 PRO A O 1
ATOM 1407 N N . GLY A 1 185 ? 34.939 10.006 10.313 1.00 92.56 185 GLY A N 1
ATOM 1408 C CA . GLY A 1 185 ? 34.267 8.958 11.092 1.00 92.56 185 GLY A CA 1
ATOM 1409 C C . GLY A 1 185 ? 33.228 8.130 10.324 1.00 92.56 185 GLY A C 1
ATOM 1410 O O . GLY A 1 185 ? 32.827 7.076 10.817 1.00 92.56 185 GLY A O 1
ATOM 1411 N N . VAL A 1 186 ? 32.838 8.521 9.104 1.00 92.38 186 VAL A N 1
ATOM 1412 C CA . VAL A 1 186 ? 31.984 7.681 8.249 1.00 92.38 186 VAL A CA 1
ATOM 1413 C C . VAL A 1 186 ? 32.825 6.579 7.610 1.00 92.38 186 VAL A C 1
ATOM 1415 O O . VAL A 1 186 ? 33.767 6.839 6.861 1.00 92.38 186 VAL A O 1
ATOM 1418 N N . ARG A 1 187 ? 32.466 5.319 7.873 1.00 89.88 187 ARG A N 1
ATOM 1419 C CA . ARG A 1 187 ? 33.074 4.173 7.188 1.00 89.88 187 ARG A CA 1
ATOM 1420 C C . ARG A 1 187 ? 32.553 4.103 5.756 1.00 89.88 187 ARG A C 1
ATOM 1422 O O . ARG A 1 187 ? 31.350 3.966 5.542 1.00 89.88 187 ARG A O 1
ATOM 1429 N N . VAL A 1 188 ? 33.462 4.158 4.786 1.00 90.50 188 VAL A N 1
ATOM 1430 C CA . VAL A 1 188 ? 33.130 3.989 3.366 1.00 90.50 188 VAL A CA 1
ATOM 1431 C C . VAL A 1 188 ? 32.572 2.586 3.135 1.00 90.50 188 VAL A C 1
ATOM 1433 O O . VAL A 1 188 ? 33.174 1.597 3.552 1.00 90.50 188 VAL A O 1
ATOM 1436 N N . GLY A 1 189 ? 31.430 2.501 2.460 1.00 86.75 189 GLY A N 1
ATOM 1437 C CA . GLY A 1 189 ? 30.814 1.235 2.082 1.00 86.75 189 GLY A CA 1
ATOM 1438 C C . GLY A 1 189 ? 29.303 1.348 1.923 1.00 86.75 189 GLY A C 1
ATOM 1439 O O . GLY A 1 189 ? 28.701 2.370 2.248 1.00 86.75 189 GLY A O 1
ATOM 1440 N N . ARG A 1 190 ? 28.692 0.273 1.419 1.00 76.56 190 ARG A N 1
ATOM 1441 C CA . ARG A 1 190 ? 27.251 0.052 1.554 1.00 76.56 190 ARG A CA 1
ATOM 1442 C C . ARG A 1 190 ? 27.027 -0.648 2.883 1.00 76.56 190 ARG A C 1
ATOM 1444 O O . ARG A 1 190 ? 27.592 -1.716 3.108 1.00 76.56 190 ARG A O 1
ATOM 1451 N N . HIS A 1 191 ? 26.234 -0.034 3.747 1.00 78.00 191 HIS A N 1
ATOM 1452 C CA . HIS A 1 191 ? 25.898 -0.604 5.045 1.00 78.00 191 HIS A CA 1
ATOM 1453 C C . HIS A 1 191 ? 24.558 -1.329 4.928 1.00 78.00 191 HIS A C 1
ATOM 1455 O O . HIS A 1 191 ? 23.642 -0.778 4.312 1.00 78.00 191 HIS A O 1
ATOM 1461 N N . PRO A 1 192 ? 24.437 -2.562 5.450 1.00 71.31 192 PRO A N 1
ATOM 1462 C CA . PRO A 1 192 ? 23.155 -3.248 5.479 1.00 71.31 192 PRO A CA 1
ATOM 1463 C C . PRO A 1 192 ? 22.164 -2.439 6.321 1.00 71.31 192 PRO A C 1
ATOM 1465 O O . PRO A 1 192 ? 22.543 -1.820 7.317 1.00 71.31 192 PRO A O 1
ATOM 1468 N N . ILE A 1 193 ? 20.895 -2.447 5.912 1.00 66.38 193 ILE A N 1
ATOM 1469 C CA . ILE A 1 193 ? 19.809 -1.935 6.748 1.00 66.38 193 ILE A CA 1
ATOM 1470 C C . ILE A 1 193 ? 19.779 -2.814 8.002 1.00 66.38 193 ILE A C 1
ATOM 1472 O O . ILE A 1 193 ? 19.792 -4.041 7.890 1.00 66.38 193 ILE A O 1
ATOM 1476 N N . ALA A 1 194 ? 19.803 -2.197 9.183 1.00 57.06 194 ALA A N 1
ATOM 1477 C CA . ALA A 1 194 ? 19.560 -2.922 10.422 1.00 57.06 194 ALA A CA 1
ATOM 1478 C C . ALA A 1 194 ? 18.101 -3.399 10.394 1.00 57.06 194 ALA A C 1
ATOM 1480 O O . ALA A 1 194 ? 17.195 -2.567 10.409 1.00 57.06 194 ALA A O 1
ATOM 1481 N N . LEU A 1 195 ? 17.908 -4.713 10.256 1.00 47.62 195 LEU A N 1
ATOM 1482 C CA . LEU A 1 195 ? 16.614 -5.385 10.380 1.00 47.62 195 LEU A CA 1
ATOM 1483 C C . LEU A 1 195 ? 16.350 -5.731 11.848 1.00 47.62 195 LEU A C 1
ATOM 1485 O O . LEU A 1 195 ? 17.306 -6.202 12.511 1.00 47.62 195 LEU A O 1
#

Foldseek 3Di:
DDFDAAQDDAAFADEPVCVVVVVVVLCCCCPPPPNNLWFAWKKGWYCDDPVVVDHIWIKIDHNQWIWTWTWDADPVRDIDIGTPDIGGDHLQP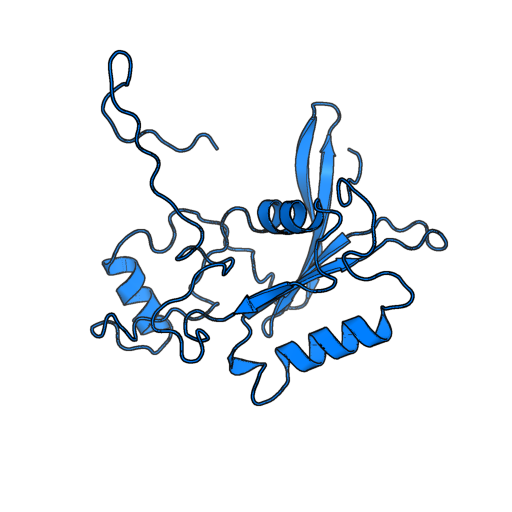AQDLCQPVDLVNLLVQLVVQVWHSVPPQTSFHFSVSWHQHPVVVVSRVLRNDSPRHNMDTATGRPNPPPDSDDEDHRTNVRPDDDDDDDDPPDDDDDDDDDD

pLDDT: mean 92.0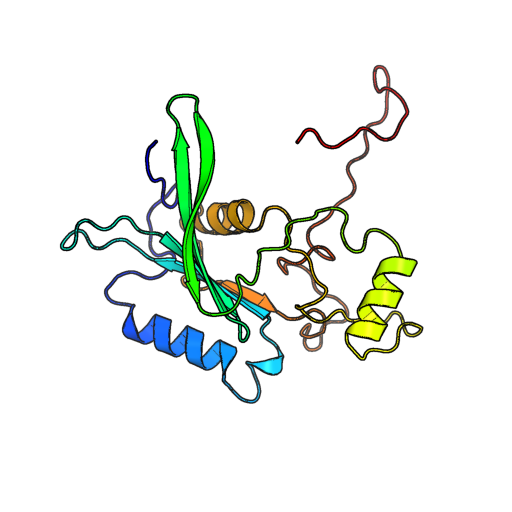, std 8.02, range [47.62, 98.81]

Radius of gyration: 18.64 Å; chains: 1; bounding box: 58×29×51 Å

Secondary structure (DSSP, 8-state):
-EE---SS-SS-SB-GGGHHHHHHHHHHHHH-TTTGGGEEEEEEEEPPPTTTTPPPEEEEEETTEEEEEEEEE-TT--EEEEEEEEEE--TT----TTTT-SHHHHHHHHHHTTS-SS-TTT----GGG---TTHHHHHHHHHTSTT--SSEEEEPTT--TT-S-----SSHHHH-------STTPPPSPPPP--

Sequence (195 aa):
MRVHGPERPAGQGLCPHQEESGNRAIAALLTDTVVGPQVDLVFTWREGTPTSGEPGAYEVWSARGMVRFRRLIDDTGRLRFEVIEVVGDNPIANDDPLALATVAAERAAAVASGFDADDPARRFIAPDHQSYPFGYERIAQLFDSPNAPDLAISPKDWASGSQPGTHGSLHVRQARAPLWFSGPGVRVGRHPIAL